Protein AF-A0A518AIA1-F1 (afdb_monomer)

Mean predicted aligned error: 12.15 Å

Foldseek 3Di:
DDPDPDDPPDPPPPPPPPPPPDPVLVVQLVVVVVVLVVVLQVLCVVVVDDPVLCCVVPVVVVVVCVVVLSVLSNQLSVLVVCCVVPVVLSVLSNCLSVQLSVLVSVLVSVVSVLVVVCVVVHDDCSVVVNVVSVVVSVVSNVVSVVSNCCSVPVDDPDPPDPPPPPPPPDPPPPPPDPDD

Organism: NCBI:txid2527972

Sequence (180 aa):
MSEYELPPPNVMHRPARGPRFSTLSLLLLLTITSLVLAAYFSLGRLFGMSTRDILDSGIGQFLYYIPALLVWTIGLVLAISRRHEDRQRSTLLILAFGGLIATALAVHLAQMIMIFYVSNQGAGSLSFYFMILSACSVLLNALWWILILVALFGGSRPPELPPVRRSMPEPDDTYFDDIN

Radius of gyration: 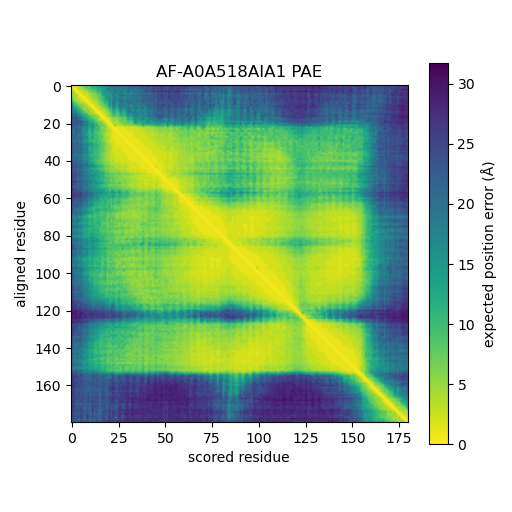29.37 Å; Cα contacts (8 Å, |Δi|>4): 82; chains: 1; bounding box: 69×41×98 Å

Structure (mmCIF, N/CA/C/O backbone):
data_AF-A0A518AIA1-F1
#
_entry.id   AF-A0A518AIA1-F1
#
loop_
_atom_site.group_PDB
_atom_site.id
_atom_site.type_symbol
_atom_site.label_atom_id
_atom_site.label_alt_id
_atom_site.label_comp_id
_atom_site.label_asym_id
_atom_site.label_entity_id
_atom_site.label_seq_id
_atom_site.pdbx_PDB_ins_code
_atom_site.Cartn_x
_atom_site.Cartn_y
_atom_site.Cartn_z
_atom_site.occupancy
_atom_site.B_iso_or_equiv
_atom_site.auth_seq_id
_atom_site.auth_comp_id
_atom_site.auth_asym_id
_atom_site.auth_atom_id
_atom_site.pdbx_PDB_model_num
ATOM 1 N N . MET A 1 1 ? -49.984 -8.824 50.426 1.00 50.66 1 MET A N 1
ATOM 2 C CA . MET A 1 1 ? -49.380 -7.506 50.144 1.00 50.66 1 MET A CA 1
ATOM 3 C C . MET A 1 1 ? -48.329 -7.739 49.079 1.00 50.66 1 MET A C 1
ATOM 5 O O . MET A 1 1 ? -47.418 -8.506 49.328 1.00 50.66 1 MET A O 1
ATOM 9 N N . SER A 1 2 ? -48.553 -7.224 47.870 1.00 50.12 2 SER A N 1
ATOM 10 C CA . SER A 1 2 ? -47.653 -7.405 46.727 1.00 50.12 2 SER A CA 1
ATOM 11 C C . SER A 1 2 ? -46.549 -6.362 46.827 1.00 50.12 2 SER A C 1
ATOM 13 O O . SER A 1 2 ? -46.844 -5.170 46.730 1.00 50.12 2 SER A O 1
ATOM 15 N N . GLU A 1 3 ? -45.314 -6.793 47.060 1.00 58.59 3 GLU A N 1
ATOM 16 C CA . GLU A 1 3 ? -44.143 -5.927 46.957 1.00 58.59 3 GLU A CA 1
ATOM 17 C C . GLU A 1 3 ? -44.028 -5.434 45.515 1.00 58.59 3 GLU A C 1
ATOM 19 O O . GLU A 1 3 ? -43.961 -6.210 44.563 1.00 58.59 3 GLU A O 1
ATOM 24 N N . TYR A 1 4 ? -44.093 -4.117 45.347 1.00 60.00 4 TYR A N 1
ATOM 25 C CA . TYR A 1 4 ? -43.817 -3.475 44.075 1.00 60.00 4 TYR A CA 1
ATOM 26 C C . TYR A 1 4 ? -42.299 -3.490 43.875 1.00 60.00 4 TYR A C 1
ATOM 28 O O . TYR A 1 4 ? -41.600 -2.613 44.384 1.00 60.00 4 TYR A O 1
ATOM 36 N N . GLU A 1 5 ? -41.788 -4.490 43.153 1.00 64.50 5 GLU A N 1
ATOM 37 C CA . GLU A 1 5 ? -40.420 -4.477 42.629 1.00 64.50 5 GLU A CA 1
ATOM 38 C C . GLU A 1 5 ? -40.251 -3.241 41.739 1.00 64.50 5 GLU A C 1
ATOM 40 O O . GLU A 1 5 ? -40.804 -3.133 40.641 1.00 64.50 5 GLU A O 1
ATOM 45 N N . LEU A 1 6 ? -39.505 -2.264 42.250 1.00 71.00 6 LEU A N 1
ATOM 46 C CA . LEU A 1 6 ? -39.098 -1.093 41.492 1.00 71.00 6 LEU A CA 1
ATOM 47 C C . LEU A 1 6 ? -38.284 -1.556 40.274 1.00 71.00 6 LEU A C 1
ATOM 49 O O . LEU A 1 6 ? -37.320 -2.309 40.440 1.00 71.00 6 LEU A O 1
ATOM 53 N N . PRO A 1 7 ? -38.622 -1.103 39.052 1.00 72.19 7 PRO A N 1
ATOM 54 C CA . PRO A 1 7 ? -37.844 -1.444 37.874 1.00 72.19 7 PRO A CA 1
ATOM 55 C C . PRO A 1 7 ? -36.395 -0.975 38.074 1.00 72.19 7 PRO A C 1
ATOM 57 O O . PRO A 1 7 ? -36.176 0.124 38.601 1.00 72.19 7 PRO A O 1
ATOM 60 N N . PRO A 1 8 ? -35.396 -1.786 37.677 1.00 72.88 8 PRO A N 1
ATOM 61 C CA . PRO A 1 8 ? -33.999 -1.453 37.889 1.00 72.88 8 PRO A CA 1
ATOM 62 C C . PRO A 1 8 ? -33.691 -0.082 37.275 1.00 72.88 8 PRO A C 1
ATOM 64 O O . PRO A 1 8 ? -34.213 0.241 36.201 1.00 72.88 8 PRO A O 1
ATOM 67 N N . PRO A 1 9 ? -32.865 0.739 37.950 1.00 69.00 9 PRO A N 1
ATOM 68 C CA . PRO A 1 9 ? -32.566 2.093 37.521 1.00 69.00 9 PRO A CA 1
ATOM 69 C C . PRO A 1 9 ? -32.088 2.053 36.078 1.00 69.00 9 PRO A C 1
ATOM 71 O O . PRO A 1 9 ? -31.109 1.378 35.757 1.00 69.00 9 PRO A O 1
ATOM 74 N N . ASN A 1 10 ? -32.844 2.750 35.231 1.00 69.44 10 ASN A N 1
ATOM 75 C CA . ASN A 1 10 ? -32.652 2.864 33.797 1.00 69.44 10 ASN A CA 1
ATOM 76 C C . ASN A 1 10 ? -31.160 3.085 33.521 1.00 69.44 10 ASN A C 1
ATOM 78 O O . ASN A 1 10 ? -30.625 4.166 33.790 1.00 69.44 10 ASN A O 1
ATOM 82 N N . VAL A 1 11 ? -30.470 2.026 33.084 1.00 68.00 11 VAL A N 1
ATOM 83 C CA . VAL A 1 11 ? -29.045 2.065 32.771 1.00 68.00 11 VAL A CA 1
ATOM 84 C C . VAL A 1 11 ? -28.948 3.012 31.596 1.00 68.00 11 VAL A C 1
ATOM 86 O O . VAL A 1 11 ? -29.227 2.624 30.466 1.00 68.00 11 VAL A O 1
ATOM 89 N N . MET A 1 12 ? -28.635 4.279 31.879 1.00 62.72 12 MET A N 1
ATOM 90 C CA . MET A 1 12 ? -28.405 5.296 30.868 1.00 62.72 12 MET A CA 1
ATOM 91 C C . MET A 1 12 ? -27.379 4.722 29.900 1.00 62.72 12 MET A C 1
ATOM 93 O O . MET A 1 12 ? -26.182 4.686 30.201 1.00 62.72 12 MET A O 1
ATOM 97 N N . HIS A 1 13 ? -27.863 4.233 28.757 1.00 60.91 13 HIS A N 1
ATOM 98 C CA . HIS A 1 13 ? -27.040 3.824 27.641 1.00 60.91 13 HIS A CA 1
ATOM 99 C C . HIS A 1 13 ? -26.220 5.051 27.278 1.00 60.91 13 HIS A C 1
ATOM 101 O O . HIS A 1 13 ? -26.712 5.972 26.626 1.00 60.91 13 HIS A O 1
ATOM 107 N N . ARG A 1 14 ? -24.971 5.100 27.764 1.00 61.44 14 ARG A N 1
ATOM 108 C CA . ARG A 1 14 ? -23.999 6.079 27.296 1.00 61.44 14 ARG A CA 1
ATOM 109 C C . ARG A 1 14 ? -24.041 5.959 25.780 1.00 61.44 14 ARG A C 1
ATOM 111 O O . ARG A 1 14 ? -23.765 4.860 25.291 1.00 61.44 14 ARG A O 1
ATOM 118 N N . PRO A 1 15 ? -24.412 7.024 25.049 1.00 60.09 15 PRO A N 1
ATOM 119 C CA . PRO A 1 15 ? -24.433 6.960 23.604 1.00 60.09 15 PRO A CA 1
ATOM 120 C C . PRO A 1 15 ? -23.040 6.511 23.196 1.00 60.09 15 PRO A C 1
ATOM 122 O O . PRO A 1 15 ? -22.051 7.154 23.572 1.00 60.09 15 PRO A O 1
ATOM 125 N N . ALA A 1 16 ? -22.969 5.352 22.536 1.00 61.97 16 ALA A N 1
ATOM 126 C CA . ALA A 1 16 ? -21.738 4.852 21.963 1.00 61.97 16 ALA A CA 1
ATOM 127 C C . ALA A 1 16 ? -21.182 6.022 21.160 1.00 61.97 16 ALA A C 1
ATOM 129 O O . ALA A 1 16 ? -21.824 6.476 20.211 1.00 61.97 16 ALA A O 1
ATOM 130 N N . ARG A 1 17 ? -20.081 6.619 21.635 1.00 59.56 17 ARG A N 1
ATOM 131 C CA . ARG A 1 17 ? -19.468 7.755 20.954 1.00 59.56 17 ARG A CA 1
ATOM 132 C C . ARG A 1 17 ? -19.101 7.216 19.585 1.00 59.56 17 ARG A C 1
ATOM 134 O O . ARG A 1 17 ? -18.140 6.459 19.471 1.00 59.56 17 ARG A O 1
ATOM 141 N N . GLY A 1 18 ? -19.920 7.551 18.588 1.00 56.59 18 GLY A N 1
ATOM 142 C CA . GLY A 1 18 ? -19.678 7.171 17.210 1.00 56.59 18 GLY A CA 1
ATOM 143 C C . GLY A 1 18 ? -18.259 7.581 16.827 1.00 56.59 18 GLY A C 1
ATOM 144 O O . GLY A 1 18 ? -17.700 8.485 17.463 1.00 56.59 18 GLY A O 1
ATOM 145 N N . PRO A 1 19 ? -17.652 6.915 15.835 1.00 55.69 19 PRO A N 1
ATOM 146 C CA . PRO A 1 19 ? -16.288 7.202 15.425 1.00 55.69 19 PRO A CA 1
ATOM 147 C C . PRO A 1 19 ? -16.173 8.695 15.105 1.00 55.69 19 PRO A C 1
ATOM 149 O O . PRO A 1 19 ? -16.656 9.171 14.080 1.00 55.69 19 PRO A O 1
ATOM 152 N N . ARG A 1 20 ? -15.581 9.464 16.025 1.00 65.25 20 ARG A N 1
ATOM 153 C CA . ARG A 1 20 ? -15.300 10.876 15.800 1.00 65.25 20 ARG A CA 1
ATOM 154 C C . ARG A 1 20 ? -14.155 10.895 14.809 1.00 65.25 20 ARG A C 1
ATOM 156 O O . ARG A 1 20 ? -13.019 10.625 15.191 1.00 65.25 20 ARG A O 1
ATOM 163 N N . PHE A 1 21 ? -14.469 11.166 13.545 1.00 63.50 21 PHE A N 1
ATOM 164 C CA . PHE A 1 21 ? -13.471 11.512 12.543 1.00 63.50 21 PHE A CA 1
ATOM 165 C C . PHE A 1 21 ? -12.729 12.746 13.060 1.00 63.50 21 PHE A C 1
ATOM 167 O O . PHE A 1 21 ? -13.216 13.872 12.992 1.00 63.50 21 PHE A O 1
ATOM 174 N N . SER A 1 22 ? -11.596 12.503 13.712 1.00 76.62 22 SER A N 1
ATOM 175 C CA . SER A 1 22 ? -10.789 13.544 14.322 1.00 76.62 22 SER A CA 1
ATOM 176 C C . SER A 1 22 ? -10.043 14.275 13.213 1.00 76.62 22 SER A C 1
ATOM 178 O O . SER A 1 22 ? -9.561 13.647 12.269 1.00 76.62 22 SER A O 1
ATOM 180 N N . THR A 1 23 ? -9.893 15.592 13.334 1.00 80.81 23 THR A N 1
ATOM 181 C CA . THR A 1 23 ? -9.010 16.388 12.465 1.00 80.81 23 THR A CA 1
ATOM 182 C C . THR A 1 23 ? -7.598 15.800 12.411 1.00 80.81 23 THR A C 1
ATOM 184 O O . THR A 1 23 ? -6.952 15.836 11.367 1.00 80.81 23 THR A O 1
ATOM 187 N N . LEU A 1 24 ? -7.160 15.154 13.497 1.00 77.19 24 LEU A N 1
ATOM 188 C CA . LEU A 1 24 ? -5.913 14.396 13.549 1.00 77.19 24 LEU A CA 1
ATOM 189 C C . LEU A 1 24 ? -5.877 13.237 12.551 1.00 77.19 24 LEU A C 1
ATOM 191 O O . LEU A 1 24 ? -4.846 13.035 11.929 1.00 77.19 24 LEU A O 1
ATOM 195 N N . SER A 1 25 ? -6.972 12.496 12.361 1.00 75.00 25 SER A N 1
ATOM 196 C CA . SER A 1 25 ? -7.037 11.380 11.406 1.00 75.00 25 SER A CA 1
ATOM 197 C C . SER A 1 25 ? -6.943 11.864 9.962 1.00 75.00 25 SER A C 1
ATOM 199 O O . SER A 1 25 ? -6.273 11.227 9.154 1.00 75.00 25 SER A O 1
ATOM 201 N N . LEU A 1 26 ? -7.572 13.003 9.651 1.00 81.50 26 LEU A N 1
ATOM 202 C CA . LEU A 1 26 ? -7.446 13.648 8.342 1.00 81.50 26 LEU A CA 1
ATOM 203 C C . LEU A 1 26 ? -6.013 14.114 8.093 1.00 81.50 26 LEU A C 1
ATOM 205 O O . LEU A 1 26 ? -5.466 13.828 7.032 1.00 81.50 26 LEU A O 1
ATOM 209 N N . LEU A 1 27 ? -5.387 14.765 9.079 1.00 83.94 27 LEU A N 1
ATOM 210 C CA . LEU A 1 27 ? -3.982 15.163 8.994 1.00 83.94 27 LEU A CA 1
ATOM 211 C C . LEU A 1 27 ? -3.079 13.947 8.788 1.00 83.94 27 LEU A C 1
ATOM 213 O O . LEU A 1 27 ? -2.260 13.963 7.880 1.00 83.94 27 LEU A O 1
ATOM 217 N N . LEU A 1 28 ? -3.277 12.872 9.553 1.00 79.62 28 LEU A N 1
ATOM 218 C CA . LEU A 1 28 ? -2.493 11.640 9.440 1.00 79.62 28 LEU A CA 1
ATOM 219 C C . LEU A 1 28 ? -2.611 11.018 8.047 1.00 79.62 28 LEU A C 1
ATOM 221 O O . LEU A 1 28 ? -1.603 10.641 7.456 1.00 79.62 28 LEU A O 1
ATOM 225 N N . LEU A 1 29 ? -3.829 10.951 7.506 1.00 79.62 29 LEU A N 1
ATOM 226 C CA . LEU A 1 29 ? -4.078 10.433 6.166 1.00 79.62 29 LEU A CA 1
ATOM 227 C C . LEU A 1 29 ? -3.362 11.288 5.114 1.00 79.62 29 LEU A C 1
ATOM 229 O O . LEU A 1 29 ? -2.634 10.753 4.285 1.00 79.62 29 LEU A O 1
ATOM 233 N N . LEU A 1 30 ? -3.484 12.613 5.204 1.00 83.50 30 LEU A N 1
ATOM 234 C CA . LEU A 1 30 ? -2.852 13.550 4.275 1.00 83.50 30 LEU A CA 1
ATOM 235 C C . LEU A 1 30 ? -1.318 13.493 4.369 1.00 83.50 30 LEU A C 1
ATOM 237 O O . LEU A 1 30 ? -0.639 13.478 3.344 1.00 83.50 30 LEU A O 1
ATOM 241 N N . THR A 1 31 ? -0.761 13.388 5.579 1.00 84.06 31 THR A N 1
ATOM 242 C CA . THR A 1 31 ? 0.683 13.249 5.806 1.00 84.06 31 THR A CA 1
ATOM 243 C C . THR A 1 31 ? 1.211 11.922 5.276 1.00 84.06 31 THR A C 1
ATOM 245 O O . THR A 1 31 ? 2.233 11.928 4.599 1.00 84.06 31 THR A O 1
ATOM 248 N N . ILE A 1 32 ? 0.530 10.798 5.526 1.00 77.75 32 ILE A N 1
ATOM 249 C CA . ILE A 1 32 ? 0.955 9.485 5.018 1.00 77.75 32 ILE A CA 1
ATOM 250 C C . ILE A 1 32 ? 0.908 9.473 3.495 1.00 77.75 32 ILE A C 1
ATOM 252 O O . ILE A 1 32 ? 1.898 9.108 2.866 1.00 77.75 32 ILE A O 1
ATOM 256 N N . THR A 1 33 ? -0.196 9.910 2.889 1.00 76.50 33 THR A N 1
ATOM 257 C CA . THR A 1 33 ? -0.314 9.959 1.429 1.00 76.50 33 THR A CA 1
ATOM 258 C C . THR A 1 33 ? 0.758 10.869 0.828 1.00 76.50 33 THR A C 1
ATOM 260 O O . THR A 1 33 ? 1.443 10.465 -0.107 1.00 76.50 33 THR A O 1
ATOM 263 N N . SER A 1 34 ? 0.976 12.055 1.402 1.00 84.06 34 SER A N 1
ATOM 264 C CA . SER A 1 34 ? 2.030 12.974 0.955 1.00 84.06 34 SER A CA 1
ATOM 265 C C . SER A 1 34 ? 3.427 12.361 1.090 1.00 84.06 34 SER A C 1
ATOM 267 O O . SER A 1 34 ? 4.220 12.445 0.157 1.00 84.06 34 SER A O 1
ATOM 269 N N . LEU A 1 35 ? 3.716 11.670 2.197 1.00 84.75 35 LEU A N 1
ATOM 270 C CA . LEU A 1 35 ? 4.994 10.992 2.425 1.00 84.75 35 LEU A CA 1
ATOM 271 C C . LEU A 1 35 ? 5.227 9.859 1.416 1.00 84.75 35 LEU A C 1
ATOM 273 O O . LEU A 1 35 ? 6.328 9.725 0.890 1.00 84.75 35 LEU A O 1
ATOM 277 N N . VAL A 1 36 ? 4.190 9.073 1.117 1.00 78.81 36 VAL A N 1
ATOM 278 C CA . VAL A 1 36 ? 4.214 7.992 0.120 1.00 78.81 36 VAL A CA 1
ATOM 279 C C . VAL A 1 36 ? 4.518 8.551 -1.271 1.00 78.81 36 VAL A C 1
ATOM 281 O O . VAL A 1 36 ? 5.422 8.051 -1.944 1.00 78.81 36 VAL A O 1
ATOM 284 N N . LEU A 1 37 ? 3.831 9.623 -1.684 1.00 83.06 37 LEU A N 1
ATOM 285 C CA . LEU A 1 37 ? 4.127 10.300 -2.949 1.00 83.06 37 LEU A CA 1
ATOM 286 C C . LEU A 1 37 ? 5.546 10.880 -2.949 1.00 83.06 37 LEU A C 1
ATOM 288 O O . LEU A 1 37 ? 6.291 10.681 -3.906 1.00 83.06 37 LEU A O 1
ATOM 292 N N . ALA A 1 38 ? 5.944 11.573 -1.882 1.00 86.50 38 ALA A N 1
ATOM 293 C CA . ALA A 1 38 ? 7.263 12.1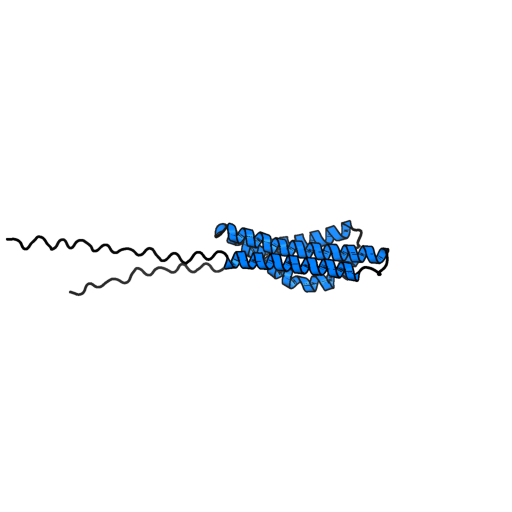86 -1.776 1.00 86.50 38 ALA A CA 1
ATOM 294 C C . ALA A 1 38 ? 8.384 11.143 -1.874 1.00 86.50 38 ALA A C 1
ATOM 296 O O . ALA A 1 38 ? 9.358 11.367 -2.594 1.00 86.50 38 ALA A O 1
ATOM 297 N N . ALA A 1 39 ? 8.236 9.994 -1.210 1.00 82.06 39 ALA A N 1
ATOM 298 C CA . ALA A 1 39 ? 9.174 8.882 -1.304 1.00 82.06 39 ALA A CA 1
ATOM 299 C C . ALA A 1 39 ? 9.256 8.342 -2.738 1.00 82.06 39 ALA A C 1
ATOM 301 O O . ALA A 1 39 ? 10.357 8.197 -3.264 1.00 82.06 39 ALA A O 1
ATOM 302 N N . TYR A 1 40 ? 8.110 8.127 -3.392 1.00 81.62 40 TYR A N 1
ATOM 303 C CA . TYR A 1 40 ? 8.043 7.666 -4.780 1.00 81.62 40 TYR A CA 1
ATOM 304 C C . TYR A 1 40 ? 8.780 8.613 -5.745 1.00 81.62 40 TYR A C 1
ATOM 306 O O . TYR A 1 40 ? 9.667 8.184 -6.485 1.00 81.62 40 TYR A O 1
ATOM 314 N N . PHE A 1 41 ? 8.493 9.918 -5.681 1.00 85.19 41 PHE A N 1
ATOM 315 C CA . PHE A 1 41 ? 9.174 10.922 -6.508 1.00 85.19 41 PHE A CA 1
ATOM 316 C C . PHE A 1 41 ? 10.668 11.042 -6.188 1.00 85.19 41 PHE A C 1
ATOM 318 O O . PHE A 1 41 ? 11.481 11.195 -7.101 1.00 85.19 41 PHE A O 1
ATOM 325 N N . SER A 1 42 ? 11.042 10.979 -4.907 1.00 85.25 42 SER A N 1
ATOM 326 C CA . SER A 1 42 ? 12.444 11.077 -4.479 1.00 85.25 42 SER A CA 1
ATOM 327 C C . SER A 1 42 ? 13.260 9.894 -4.986 1.00 85.25 42 SER A C 1
ATOM 329 O O . SER A 1 42 ? 14.349 10.085 -5.519 1.00 85.25 42 SER A O 1
ATOM 331 N N . LEU A 1 43 ? 12.707 8.683 -4.891 1.00 81.06 43 LEU A N 1
ATOM 332 C CA . LEU A 1 43 ? 13.320 7.475 -5.429 1.00 81.06 43 LEU A CA 1
ATOM 333 C C . LEU A 1 43 ? 13.493 7.564 -6.944 1.00 81.06 43 LEU A C 1
ATOM 335 O O . LEU A 1 43 ? 14.595 7.333 -7.427 1.00 81.06 43 LEU A O 1
ATOM 339 N N . GLY A 1 44 ? 12.469 7.976 -7.696 1.00 80.75 44 GLY A N 1
ATOM 340 C CA . GLY A 1 44 ? 12.618 8.127 -9.146 1.00 80.75 44 GLY A CA 1
ATOM 341 C C . GLY A 1 44 ? 13.690 9.133 -9.552 1.00 80.75 44 GLY A C 1
ATOM 342 O O . GLY A 1 44 ? 14.468 8.868 -10.468 1.00 80.75 44 GLY A O 1
ATOM 343 N N . ARG A 1 45 ? 13.826 10.229 -8.800 1.00 85.56 45 ARG A N 1
ATOM 344 C CA . ARG A 1 45 ? 14.924 11.183 -9.000 1.00 85.56 45 ARG A CA 1
ATOM 345 C C . ARG A 1 45 ? 16.298 10.605 -8.673 1.00 85.56 45 ARG A C 1
ATOM 347 O O . ARG A 1 45 ? 17.244 10.914 -9.390 1.00 85.56 45 ARG A O 1
ATOM 354 N N . LEU A 1 46 ? 16.423 9.764 -7.643 1.00 85.56 46 LEU A N 1
ATOM 355 C CA . LEU A 1 46 ? 17.687 9.083 -7.322 1.00 85.56 46 LEU A CA 1
ATOM 356 C C . LEU A 1 46 ? 18.163 8.170 -8.461 1.00 85.56 46 LEU A C 1
ATOM 358 O O . LEU A 1 46 ? 19.365 8.013 -8.646 1.00 85.56 46 LEU A O 1
ATOM 362 N N . PHE A 1 47 ? 17.241 7.625 -9.258 1.00 81.06 47 PHE A N 1
ATOM 363 C CA . PHE A 1 47 ? 17.558 6.835 -10.453 1.00 81.06 47 PHE A CA 1
ATOM 364 C C . PHE A 1 47 ? 17.763 7.680 -11.722 1.00 81.06 47 PHE A C 1
ATOM 366 O O . PHE A 1 47 ? 17.874 7.127 -12.812 1.00 81.06 47 PHE A O 1
ATOM 373 N N . GLY A 1 48 ? 17.826 9.010 -11.603 1.00 82.69 48 GLY A N 1
ATOM 374 C CA . GLY A 1 48 ? 18.083 9.911 -12.728 1.00 82.69 48 GLY A CA 1
ATOM 375 C C . GLY A 1 48 ? 16.888 10.126 -13.660 1.00 82.69 48 GLY A C 1
ATOM 376 O O . GLY A 1 48 ? 17.062 10.700 -14.732 1.00 82.69 48 GLY A O 1
ATOM 377 N N . MET A 1 49 ? 15.679 9.702 -13.273 1.00 82.44 49 MET A N 1
ATOM 378 C CA . MET A 1 49 ? 14.480 9.953 -14.073 1.00 82.44 49 MET A CA 1
ATOM 379 C C . MET A 1 49 ? 14.020 11.403 -13.958 1.00 82.44 49 MET A C 1
ATOM 381 O O . MET A 1 49 ? 13.997 11.987 -12.866 1.00 82.44 49 MET A O 1
ATOM 385 N N . SER A 1 50 ? 13.574 11.978 -15.078 1.00 87.81 50 SER A N 1
ATOM 386 C CA . SER A 1 50 ? 12.918 13.277 -15.042 1.00 87.81 50 SER A CA 1
ATOM 387 C C . SER A 1 50 ? 11.532 13.156 -14.400 1.00 87.81 50 SER A C 1
ATOM 389 O O . SER A 1 50 ? 10.885 12.110 -14.429 1.00 87.81 50 SER A O 1
ATOM 391 N N . THR A 1 51 ? 11.028 14.250 -13.824 1.00 86.62 51 THR A N 1
ATOM 392 C CA . THR A 1 51 ? 9.671 14.269 -13.250 1.00 86.62 51 THR A CA 1
ATOM 393 C C . THR A 1 51 ? 8.598 13.954 -14.297 1.00 86.62 51 THR A C 1
ATOM 395 O O . THR A 1 51 ? 7.566 13.393 -13.941 1.00 86.62 51 THR A O 1
ATOM 398 N N . ARG A 1 52 ? 8.847 14.271 -15.576 1.00 85.81 52 ARG A N 1
ATOM 399 C CA . ARG A 1 52 ? 7.942 13.924 -16.678 1.00 85.81 52 ARG A CA 1
ATOM 400 C C . ARG A 1 52 ? 7.922 12.421 -16.931 1.00 85.81 52 ARG A C 1
ATOM 402 O O . ARG A 1 52 ? 6.839 11.863 -16.953 1.00 85.81 52 ARG A O 1
ATOM 409 N N . ASP A 1 53 ? 9.078 11.761 -16.976 1.00 81.69 53 ASP A N 1
ATOM 410 C CA . ASP A 1 53 ? 9.146 10.307 -17.195 1.00 81.69 53 ASP A CA 1
ATOM 411 C C . ASP A 1 53 ? 8.449 9.530 -16.070 1.00 81.69 53 ASP A C 1
ATOM 413 O O . ASP A 1 53 ? 7.736 8.560 -16.324 1.00 81.69 53 ASP A O 1
ATOM 417 N N . ILE A 1 54 ? 8.603 9.992 -14.822 1.00 81.50 54 ILE A N 1
ATOM 418 C CA . ILE A 1 54 ? 7.923 9.416 -13.651 1.00 81.50 54 ILE A CA 1
ATOM 419 C C . ILE A 1 54 ? 6.403 9.580 -13.769 1.00 81.50 54 ILE A C 1
ATOM 421 O O . ILE A 1 54 ? 5.658 8.661 -13.426 1.00 81.50 54 ILE A O 1
ATOM 425 N N . LEU A 1 55 ? 5.937 10.744 -14.233 1.00 83.06 55 LEU A N 1
ATOM 426 C CA . LEU A 1 55 ? 4.514 11.006 -14.436 1.00 83.06 55 LEU A CA 1
ATOM 427 C C . LEU A 1 55 ? 3.970 10.180 -15.601 1.00 83.06 55 LEU A C 1
ATOM 429 O O . LEU A 1 55 ? 3.014 9.448 -15.396 1.00 83.06 55 LEU A O 1
ATOM 433 N N . ASP A 1 56 ? 4.591 10.215 -16.774 1.00 81.19 56 ASP A N 1
ATOM 434 C CA . ASP A 1 56 ? 4.090 9.539 -17.976 1.00 81.19 56 ASP A CA 1
ATOM 435 C C . ASP A 1 56 ? 4.080 8.013 -17.816 1.00 81.19 56 ASP A C 1
ATOM 437 O O . ASP A 1 56 ? 3.109 7.349 -18.179 1.00 81.19 56 ASP A O 1
ATOM 441 N N . SER A 1 57 ? 5.118 7.454 -17.188 1.00 72.44 57 SER A N 1
ATOM 442 C CA . SER A 1 57 ? 5.201 6.012 -16.913 1.00 72.44 57 SER A CA 1
ATOM 443 C C . SER A 1 57 ? 4.313 5.592 -15.737 1.00 72.44 57 SER A C 1
ATOM 445 O O . SER A 1 57 ? 3.850 4.454 -15.672 1.00 72.44 57 SER A O 1
ATOM 447 N N . GLY A 1 58 ? 4.100 6.501 -14.780 1.00 70.69 58 GLY A N 1
ATOM 448 C CA . GLY A 1 58 ? 3.502 6.196 -13.486 1.00 70.69 58 GLY A CA 1
ATOM 449 C C . GLY A 1 58 ? 2.020 6.527 -13.365 1.00 70.69 58 GLY A C 1
ATOM 450 O O . GLY A 1 58 ? 1.333 5.838 -12.622 1.00 70.69 58 GLY A O 1
ATOM 451 N N . ILE A 1 59 ? 1.483 7.532 -14.068 1.00 77.56 59 ILE A N 1
ATOM 452 C CA . ILE A 1 59 ? 0.136 8.074 -13.791 1.00 77.56 59 ILE A CA 1
ATOM 453 C C . ILE A 1 59 ? -0.963 7.035 -13.987 1.00 77.56 59 ILE A C 1
ATOM 455 O O . ILE A 1 59 ? -1.842 6.913 -13.137 1.00 77.56 59 ILE A O 1
ATOM 459 N N . GLY A 1 60 ? -0.904 6.261 -15.075 1.00 75.50 60 GLY A N 1
ATOM 460 C CA . GLY A 1 60 ? -1.930 5.263 -15.378 1.00 75.50 60 GLY A CA 1
ATOM 461 C C . GLY A 1 60 ? -1.957 4.151 -14.332 1.00 75.50 60 GLY A C 1
ATOM 462 O O . GLY A 1 60 ? -3.021 3.763 -13.853 1.00 75.50 60 GLY A O 1
ATOM 463 N N . GLN A 1 61 ? -0.773 3.697 -13.917 1.00 73.12 61 GLN A N 1
ATOM 464 C CA . GLN A 1 61 ? -0.643 2.719 -12.845 1.00 73.12 61 GLN A CA 1
ATOM 465 C C . GLN A 1 61 ? -1.072 3.316 -11.501 1.00 73.12 61 GLN A C 1
ATOM 467 O O . GLN A 1 61 ? -1.867 2.718 -10.786 1.00 73.12 61 GLN A O 1
ATOM 472 N N . PHE A 1 62 ? -0.629 4.528 -11.182 1.00 72.56 62 PHE A N 1
ATOM 473 C CA . PHE A 1 62 ? -0.939 5.189 -9.922 1.00 72.56 62 PHE A CA 1
ATOM 474 C C . PHE A 1 62 ? -2.449 5.361 -9.739 1.00 72.56 62 PHE A C 1
ATOM 476 O O . PHE A 1 62 ? -2.980 4.983 -8.698 1.00 72.56 62 PHE A O 1
ATOM 483 N N . LEU A 1 63 ? -3.163 5.828 -10.770 1.00 80.00 63 LEU A N 1
ATOM 484 C CA . LEU A 1 63 ? -4.623 5.973 -10.755 1.00 80.00 63 LEU A CA 1
ATOM 485 C C . LEU A 1 63 ? -5.345 4.651 -10.462 1.00 80.00 63 LEU A C 1
ATOM 487 O O . LEU A 1 63 ? -6.328 4.650 -9.721 1.00 80.00 63 LEU A O 1
ATOM 491 N N . TYR A 1 64 ? -4.840 3.530 -10.982 1.00 81.38 64 TYR A N 1
ATOM 492 C CA . TYR A 1 64 ? -5.389 2.201 -10.703 1.00 81.38 64 TYR A CA 1
ATOM 493 C C . TYR A 1 64 ? -5.207 1.785 -9.233 1.00 81.38 64 TYR A C 1
ATOM 495 O O . TYR A 1 64 ? -6.095 1.163 -8.650 1.00 81.38 64 TYR A O 1
ATOM 503 N N . TYR A 1 65 ? -4.090 2.162 -8.604 1.00 80.25 65 TYR A N 1
ATOM 504 C CA . TYR A 1 65 ? -3.785 1.804 -7.214 1.00 80.25 65 TYR A CA 1
ATOM 505 C C . TYR A 1 65 ? -4.325 2.789 -6.168 1.00 80.25 65 TYR A C 1
ATOM 507 O O . TYR A 1 65 ? -4.396 2.420 -4.994 1.00 80.25 65 TYR A O 1
ATOM 515 N N . ILE A 1 66 ? -4.756 4.001 -6.548 1.00 83.81 66 ILE A N 1
ATOM 516 C CA . ILE A 1 66 ? -5.313 4.998 -5.611 1.00 83.81 66 ILE A CA 1
ATOM 517 C C . ILE A 1 66 ? -6.431 4.422 -4.725 1.00 83.81 66 ILE A C 1
ATOM 519 O O . ILE A 1 66 ? -6.346 4.605 -3.509 1.00 83.81 66 ILE A O 1
ATOM 523 N N . PRO A 1 67 ? -7.455 3.714 -5.249 1.00 86.50 67 PRO A N 1
ATOM 524 C CA . PRO A 1 67 ? -8.523 3.179 -4.406 1.00 86.50 67 PRO A CA 1
ATOM 525 C C . PRO A 1 67 ? -7.995 2.201 -3.353 1.00 86.50 67 PRO A C 1
ATOM 527 O O . PRO A 1 67 ? -8.373 2.280 -2.185 1.00 86.50 67 PRO A O 1
ATOM 530 N 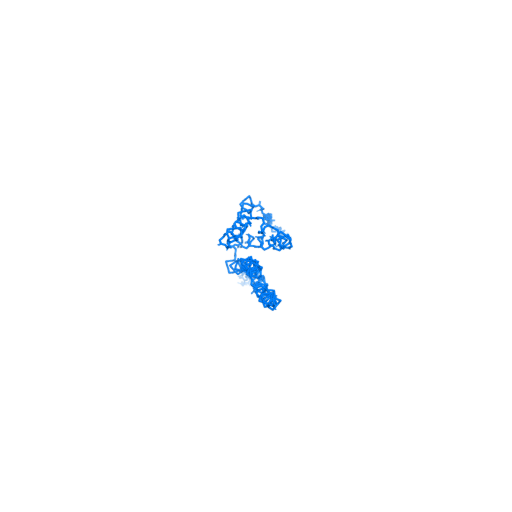N . ALA A 1 68 ? -7.071 1.320 -3.744 1.00 88.06 68 ALA A N 1
ATOM 531 C CA . ALA A 1 68 ? -6.452 0.361 -2.837 1.00 88.06 68 ALA A CA 1
ATOM 532 C C . ALA A 1 68 ? -5.596 1.065 -1.773 1.00 88.06 68 ALA A C 1
ATOM 534 O O . ALA A 1 68 ? -5.758 0.802 -0.583 1.00 88.06 68 ALA A O 1
ATOM 535 N N . LEU A 1 69 ? -4.757 2.024 -2.178 1.00 86.12 69 LEU A N 1
ATOM 536 C CA . LEU A 1 69 ? -3.941 2.828 -1.266 1.00 86.12 69 LEU A CA 1
ATOM 537 C C . LEU A 1 69 ? -4.799 3.613 -0.272 1.00 86.12 69 LEU A C 1
ATOM 539 O O . LEU A 1 69 ? -4.449 3.674 0.906 1.00 86.12 69 LEU A O 1
ATOM 543 N N . LEU A 1 70 ? -5.930 4.174 -0.706 1.00 87.38 70 LEU A N 1
ATOM 544 C CA . LEU A 1 70 ? -6.872 4.860 0.179 1.00 87.38 70 LEU A CA 1
ATOM 545 C C . LEU A 1 70 ? -7.446 3.898 1.217 1.00 87.38 70 LEU A C 1
ATOM 547 O O . LEU A 1 70 ? -7.393 4.195 2.410 1.00 87.38 70 LEU A O 1
ATOM 551 N N . VAL A 1 71 ? -7.932 2.730 0.790 1.00 92.12 71 VAL A N 1
ATOM 552 C CA . VAL A 1 71 ? -8.471 1.708 1.700 1.00 92.12 71 VAL A CA 1
ATOM 553 C C . VAL A 1 71 ? -7.411 1.260 2.706 1.00 92.12 71 VAL A C 1
ATOM 555 O O . VAL A 1 71 ? -7.694 1.208 3.903 1.00 92.12 71 VAL A O 1
ATOM 558 N N . TRP A 1 72 ? -6.182 0.990 2.263 1.00 93.44 72 TRP A N 1
ATOM 559 C CA . TRP A 1 72 ? -5.100 0.563 3.152 1.00 93.44 72 TRP A CA 1
ATOM 560 C C . TRP A 1 72 ? -4.659 1.669 4.107 1.00 93.44 72 TRP A C 1
ATOM 562 O O . TRP A 1 72 ? -4.421 1.397 5.280 1.00 93.44 72 TRP A O 1
ATOM 572 N N . THR A 1 73 ? -4.612 2.921 3.648 1.00 88.75 73 THR A N 1
ATOM 573 C CA . THR A 1 73 ? -4.270 4.071 4.498 1.00 88.75 73 THR A CA 1
ATOM 574 C C . THR A 1 73 ? -5.345 4.310 5.555 1.00 88.75 73 THR A C 1
ATOM 576 O O . THR A 1 73 ? -5.023 4.497 6.727 1.00 88.75 73 THR A O 1
ATOM 579 N N . ILE A 1 74 ? -6.626 4.241 5.183 1.00 88.88 74 ILE A N 1
ATOM 580 C CA . ILE A 1 74 ? -7.741 4.337 6.135 1.00 88.88 74 ILE A CA 1
ATOM 581 C C . ILE A 1 74 ? -7.669 3.185 7.143 1.00 88.88 74 ILE A C 1
ATOM 583 O O . ILE A 1 74 ? -7.761 3.422 8.348 1.00 88.88 74 ILE A O 1
ATOM 587 N N . GLY A 1 75 ? -7.447 1.955 6.672 1.00 91.06 75 GLY A N 1
ATOM 588 C CA . GLY A 1 75 ? -7.264 0.778 7.522 1.00 91.06 75 GLY A CA 1
ATOM 589 C C . GLY A 1 75 ? -6.116 0.947 8.519 1.00 91.06 75 GLY A C 1
ATOM 590 O O . GLY A 1 75 ? -6.289 0.677 9.708 1.00 91.06 75 GLY A O 1
ATOM 591 N N . LEU A 1 76 ? -4.980 1.482 8.067 1.00 91.00 76 LEU A N 1
ATOM 592 C CA . LEU A 1 76 ? -3.817 1.788 8.898 1.00 91.00 76 LEU A CA 1
ATOM 593 C C . LEU A 1 76 ? -4.136 2.845 9.964 1.00 91.00 76 LEU A C 1
ATOM 595 O O . LEU A 1 76 ? -3.833 2.642 11.138 1.00 91.00 76 LEU A O 1
ATOM 599 N N . VAL A 1 77 ? -4.786 3.950 9.590 1.00 88.81 77 VAL A N 1
ATOM 600 C CA . VAL A 1 77 ? -5.180 5.013 10.532 1.00 88.81 77 VAL A CA 1
ATOM 601 C C . VAL A 1 77 ? -6.152 4.476 11.585 1.00 88.81 77 VAL A C 1
ATOM 603 O O . VAL A 1 77 ? -5.981 4.741 12.777 1.00 88.81 77 VAL A O 1
ATOM 606 N N . LEU A 1 78 ? -7.138 3.672 11.176 1.00 88.38 78 LEU A N 1
ATOM 607 C CA . LEU A 1 78 ? -8.071 3.028 12.100 1.00 88.38 78 LEU A CA 1
ATOM 608 C C . LEU A 1 78 ? -7.343 2.066 13.045 1.00 88.38 78 LEU A C 1
ATOM 610 O O . LEU A 1 78 ? -7.583 2.109 14.254 1.00 88.38 78 LEU A O 1
ATOM 614 N N . ALA A 1 79 ? -6.413 1.262 12.527 1.00 90.94 79 ALA A N 1
ATOM 615 C CA . ALA A 1 79 ? -5.603 0.355 13.330 1.00 90.94 79 ALA A CA 1
ATOM 616 C C . ALA A 1 79 ? -4.775 1.111 14.381 1.00 90.94 79 ALA A C 1
ATOM 618 O O . ALA A 1 79 ? -4.780 0.717 15.547 1.00 90.94 79 ALA A O 1
ATOM 619 N N . ILE A 1 80 ? -4.142 2.231 14.010 1.00 89.12 80 ILE A N 1
ATOM 620 C CA . ILE A 1 80 ? -3.391 3.097 14.934 1.00 89.12 80 ILE A CA 1
ATOM 621 C C . ILE A 1 80 ? -4.315 3.690 16.002 1.00 89.12 80 ILE A C 1
ATOM 623 O O . ILE A 1 80 ? -3.984 3.646 17.186 1.00 89.12 80 ILE A O 1
ATOM 627 N N . SER A 1 81 ? -5.487 4.198 15.612 1.00 86.12 81 SER A N 1
ATOM 628 C CA . SER A 1 81 ? -6.425 4.820 16.557 1.00 86.12 81 SER A CA 1
ATOM 629 C C . SER A 1 81 ? -6.959 3.843 17.613 1.00 86.12 81 SER A C 1
ATOM 631 O O . SER A 1 81 ? -7.145 4.226 18.765 1.00 86.12 81 SER A O 1
ATOM 633 N N . ARG A 1 82 ? -7.135 2.564 17.252 1.00 86.19 82 ARG A N 1
ATOM 634 C CA . ARG A 1 82 ? -7.627 1.500 18.145 1.00 86.19 82 ARG A CA 1
ATOM 635 C C . ARG A 1 82 ? -6.537 0.823 18.977 1.00 86.19 82 ARG A C 1
ATOM 637 O O . ARG A 1 82 ? -6.821 -0.120 19.713 1.00 86.19 82 ARG A O 1
ATOM 644 N N . ARG A 1 83 ? -5.286 1.293 18.908 1.00 87.19 83 ARG A N 1
ATOM 645 C CA . ARG A 1 83 ? -4.149 0.672 19.611 1.00 87.19 83 ARG A CA 1
ATOM 646 C C . ARG A 1 83 ? -4.313 0.609 21.129 1.00 87.19 83 ARG A C 1
ATOM 648 O O . ARG A 1 83 ? -3.736 -0.274 21.757 1.00 87.19 83 ARG A O 1
ATOM 655 N N . HIS A 1 84 ? -5.082 1.529 21.705 1.00 85.75 84 HIS A N 1
ATOM 656 C CA . HIS A 1 84 ? -5.345 1.572 23.142 1.00 85.75 84 HIS A CA 1
ATOM 657 C C . HIS A 1 84 ? -6.326 0.493 23.626 1.00 85.75 84 HIS A C 1
ATOM 659 O O . HIS A 1 84 ? -6.269 0.132 24.795 1.00 85.75 84 HIS A O 1
ATOM 665 N N . GLU A 1 85 ? -7.198 -0.024 22.755 1.00 85.56 85 GLU A N 1
ATOM 666 C CA . GLU A 1 85 ? -8.222 -1.015 23.123 1.00 85.56 85 GLU A CA 1
ATOM 667 C C . GLU A 1 85 ? -7.669 -2.445 23.070 1.00 85.56 85 GLU A C 1
ATOM 669 O O . GLU A 1 85 ? -7.838 -3.216 24.010 1.00 85.56 85 GLU A O 1
ATOM 674 N N . ASP A 1 86 ? -6.961 -2.790 21.990 1.00 86.69 86 ASP A N 1
ATOM 675 C CA . ASP A 1 86 ? -6.323 -4.098 21.815 1.00 86.69 86 ASP A CA 1
ATOM 676 C C . ASP A 1 86 ? -4.981 -3.933 21.092 1.00 86.69 86 ASP A C 1
ATOM 678 O O . ASP A 1 86 ? -4.896 -3.840 19.861 1.00 86.69 86 ASP A O 1
ATOM 682 N N . ARG A 1 87 ? -3.900 -3.885 21.881 1.00 88.00 87 ARG A N 1
ATOM 683 C CA . ARG A 1 87 ? -2.543 -3.648 21.374 1.00 88.00 87 ARG A CA 1
ATOM 684 C C . ARG A 1 87 ? -2.086 -4.744 20.411 1.00 88.00 87 ARG A C 1
ATOM 686 O O . ARG A 1 87 ? -1.354 -4.433 19.470 1.00 88.00 87 ARG A O 1
ATOM 693 N N . GLN A 1 88 ? -2.487 -5.998 20.623 1.00 89.38 88 GLN A N 1
ATOM 694 C CA . GLN A 1 88 ? -2.018 -7.125 19.816 1.00 89.38 88 GLN A CA 1
ATOM 695 C C . GLN A 1 88 ? -2.679 -7.111 18.437 1.00 89.38 88 GLN A C 1
ATOM 697 O O . GLN A 1 88 ? -1.973 -7.113 17.426 1.00 89.38 88 GLN A O 1
ATOM 702 N N . ARG A 1 89 ? -4.012 -6.991 18.380 1.00 88.25 89 ARG A N 1
ATOM 703 C CA . ARG A 1 89 ? -4.741 -6.909 17.102 1.00 88.25 89 ARG A CA 1
ATOM 704 C C . ARG A 1 89 ? -4.391 -5.652 16.322 1.00 88.25 89 ARG A C 1
ATOM 706 O O . ARG A 1 89 ? -4.154 -5.720 15.119 1.00 88.25 89 ARG A O 1
ATOM 713 N N . SER A 1 90 ? -4.303 -4.512 17.007 1.00 91.06 90 SER A N 1
ATOM 714 C CA . SER A 1 90 ? -3.898 -3.251 16.385 1.00 91.06 90 SER A CA 1
ATOM 715 C C . SER A 1 90 ? -2.499 -3.349 15.775 1.00 91.06 90 SER A C 1
ATOM 717 O O . SER A 1 90 ? -2.313 -2.944 14.633 1.00 91.06 90 SER A O 1
ATOM 719 N N . THR A 1 91 ? -1.528 -3.951 16.472 1.00 92.00 91 THR A N 1
ATOM 720 C CA . THR A 1 91 ? -0.161 -4.097 15.942 1.00 92.00 91 THR A CA 1
ATOM 721 C C . THR A 1 91 ? -0.126 -4.989 14.699 1.00 92.00 91 THR A C 1
ATOM 723 O O . THR A 1 91 ? 0.551 -4.644 13.734 1.00 92.00 91 THR A O 1
ATOM 726 N N . LEU A 1 92 ? -0.889 -6.089 14.680 1.00 93.44 92 LEU A N 1
ATOM 727 C CA . LEU A 1 92 ? -1.009 -6.946 13.496 1.00 93.44 92 LEU A CA 1
ATOM 728 C C . LEU A 1 92 ? -1.631 -6.204 12.308 1.00 93.44 92 LEU A C 1
ATOM 730 O O . LEU A 1 92 ? -1.104 -6.288 11.203 1.00 93.44 92 LEU A O 1
ATOM 734 N N . LEU A 1 93 ? -2.700 -5.432 12.528 1.00 93.62 93 LEU A N 1
ATOM 735 C CA . LEU A 1 93 ? -3.321 -4.627 11.471 1.00 93.62 93 LEU A CA 1
ATOM 736 C C . LEU A 1 93 ? -2.392 -3.515 10.968 1.00 93.62 93 LEU A C 1
ATOM 738 O O . LEU A 1 93 ? -2.320 -3.289 9.763 1.00 93.62 93 LEU A O 1
ATOM 742 N N . ILE A 1 94 ? -1.656 -2.847 11.862 1.00 93.31 94 ILE A N 1
ATOM 743 C CA . ILE A 1 94 ? -0.659 -1.832 11.489 1.00 93.31 94 ILE A CA 1
ATOM 744 C C . ILE A 1 94 ? 0.421 -2.456 10.605 1.00 93.31 94 ILE A C 1
ATOM 746 O O . ILE A 1 94 ? 0.741 -1.901 9.555 1.00 93.31 94 ILE A O 1
ATOM 750 N N . LEU A 1 95 ? 0.955 -3.615 11.001 1.00 94.25 95 LEU A N 1
ATOM 751 C CA . LEU A 1 95 ? 1.950 -4.339 10.212 1.00 94.25 95 LEU A CA 1
ATOM 752 C C . LEU A 1 95 ? 1.383 -4.789 8.868 1.00 94.25 95 LEU A C 1
ATOM 754 O O . LEU A 1 95 ? 2.063 -4.645 7.859 1.00 94.25 95 LEU A O 1
ATOM 758 N N . ALA A 1 96 ? 0.145 -5.281 8.830 1.00 94.75 96 ALA A N 1
ATOM 759 C CA . ALA A 1 96 ? -0.451 -5.777 7.600 1.00 94.75 96 ALA A CA 1
ATOM 760 C C . ALA A 1 96 ? -0.763 -4.657 6.598 1.00 94.75 96 ALA A C 1
ATOM 762 O O . ALA A 1 96 ? -0.349 -4.737 5.444 1.00 94.75 96 ALA A O 1
ATOM 763 N N . PHE A 1 97 ? -1.421 -3.575 7.027 1.00 94.12 97 PHE A N 1
ATOM 764 C CA . PHE A 1 97 ? -1.691 -2.433 6.148 1.00 94.12 97 PHE A CA 1
ATOM 765 C C . PHE A 1 97 ? -0.415 -1.677 5.769 1.00 94.12 97 PHE A C 1
ATOM 767 O O . PHE A 1 97 ? -0.253 -1.293 4.611 1.00 94.12 97 PHE A O 1
ATOM 774 N N . GLY A 1 98 ? 0.519 -1.503 6.709 1.00 91.12 98 GLY A N 1
ATOM 775 C CA . GLY A 1 98 ? 1.834 -0.935 6.417 1.00 91.12 98 GLY A CA 1
ATOM 776 C C . GLY A 1 98 ? 2.617 -1.793 5.420 1.00 91.12 98 GLY A C 1
ATOM 777 O O . GLY A 1 98 ? 3.199 -1.262 4.477 1.00 91.12 98 GLY A O 1
ATOM 778 N N . GLY A 1 99 ? 2.563 -3.116 5.578 1.00 92.06 99 GLY A N 1
ATOM 779 C CA . GLY A 1 99 ? 3.159 -4.095 4.675 1.00 92.06 99 GLY A CA 1
ATOM 780 C C . GLY A 1 99 ? 2.563 -4.059 3.269 1.00 92.06 99 GLY A C 1
ATOM 781 O O . GLY A 1 99 ? 3.319 -4.074 2.299 1.00 92.06 99 GLY A O 1
ATOM 782 N N . LEU A 1 100 ? 1.238 -3.927 3.137 1.00 92.81 100 LEU A N 1
ATOM 783 C CA . LEU A 1 100 ? 0.562 -3.747 1.843 1.00 92.81 100 LEU A CA 1
ATOM 784 C C . LEU A 1 100 ? 1.045 -2.489 1.117 1.00 92.81 100 LEU A C 1
ATOM 786 O O . LEU A 1 100 ? 1.436 -2.568 -0.048 1.00 92.81 100 LEU A O 1
ATOM 790 N N . ILE A 1 101 ? 1.083 -1.350 1.815 1.00 89.50 101 ILE A N 1
ATOM 791 C CA . ILE A 1 101 ? 1.558 -0.078 1.252 1.00 89.50 101 ILE A CA 1
ATOM 792 C C . ILE A 1 101 ? 3.031 -0.194 0.838 1.00 89.50 101 ILE A C 1
ATOM 794 O O . ILE A 1 101 ? 3.386 0.167 -0.284 1.00 89.50 101 ILE A O 1
ATOM 798 N N . ALA A 1 102 ? 3.884 -0.741 1.709 1.00 88.69 102 ALA A N 1
ATOM 799 C CA . ALA A 1 102 ? 5.305 -0.925 1.426 1.00 88.69 102 ALA A CA 1
ATOM 800 C C . ALA A 1 102 ? 5.543 -1.869 0.238 1.00 88.69 102 ALA A C 1
ATOM 802 O O . ALA A 1 102 ? 6.374 -1.581 -0.620 1.00 88.69 102 ALA A O 1
ATOM 803 N N . THR A 1 103 ? 4.787 -2.967 0.151 1.00 90.19 103 THR A N 1
ATOM 804 C CA . THR A 1 103 ? 4.880 -3.929 -0.956 1.00 90.19 103 THR A CA 1
ATOM 805 C C . THR A 1 103 ? 4.456 -3.283 -2.272 1.00 90.19 103 THR A C 1
ATOM 807 O O . THR A 1 103 ? 5.155 -3.431 -3.270 1.00 90.19 103 THR A O 1
ATOM 810 N N . ALA A 1 104 ? 3.353 -2.530 -2.285 1.00 87.19 104 ALA A N 1
ATOM 811 C CA . ALA A 1 104 ? 2.894 -1.826 -3.481 1.00 87.19 104 ALA A CA 1
ATOM 812 C C . ALA A 1 104 ? 3.920 -0.791 -3.966 1.00 87.19 104 ALA A C 1
ATOM 814 O O . ALA A 1 104 ? 4.239 -0.746 -5.153 1.00 87.19 104 ALA A O 1
ATOM 815 N N . LEU A 1 105 ? 4.501 -0.021 -3.041 1.00 84.44 105 LEU A N 1
ATOM 816 C CA . LEU A 1 105 ? 5.582 0.914 -3.349 1.00 84.44 105 LEU A CA 1
ATOM 817 C C . LEU A 1 105 ? 6.821 0.209 -3.908 1.00 84.44 105 LEU A C 1
ATOM 819 O O . LEU A 1 105 ? 7.370 0.652 -4.913 1.00 84.44 105 LEU A O 1
ATOM 823 N N . ALA A 1 106 ? 7.249 -0.891 -3.287 1.00 86.31 106 ALA A N 1
ATOM 824 C CA . ALA A 1 106 ? 8.413 -1.654 -3.729 1.00 86.31 106 ALA A CA 1
ATOM 825 C C . ALA A 1 106 ? 8.209 -2.258 -5.126 1.00 86.31 106 ALA A C 1
ATOM 827 O O . ALA A 1 106 ? 9.121 -2.219 -5.949 1.00 86.31 106 ALA A O 1
ATOM 828 N N . VAL A 1 107 ? 7.011 -2.775 -5.414 1.00 87.19 107 VAL A N 1
ATOM 829 C CA . VAL A 1 107 ? 6.666 -3.325 -6.731 1.00 87.19 107 VAL A CA 1
ATOM 830 C C . VAL A 1 107 ? 6.674 -2.229 -7.788 1.00 87.19 107 VAL A C 1
ATOM 832 O O . VAL A 1 107 ? 7.318 -2.412 -8.817 1.00 87.19 107 VAL A O 1
ATOM 835 N N . HIS A 1 108 ? 6.043 -1.079 -7.539 1.00 83.06 108 HIS A N 1
ATOM 836 C CA . HIS A 1 108 ? 6.091 0.034 -8.490 1.00 83.06 108 HIS A CA 1
ATOM 837 C C . HIS A 1 108 ? 7.505 0.543 -8.719 1.00 83.06 108 HIS A C 1
ATOM 839 O O . HIS A 1 108 ? 7.892 0.783 -9.860 1.00 83.06 108 HIS A O 1
ATOM 845 N N . LEU A 1 109 ? 8.302 0.652 -7.659 1.00 80.75 109 LEU A N 1
ATOM 846 C CA . LEU A 1 109 ? 9.697 1.037 -7.783 1.00 80.75 109 LEU A CA 1
ATOM 847 C C . LEU A 1 109 ? 10.476 0.033 -8.644 1.00 80.75 109 LEU A C 1
ATOM 849 O O . LEU A 1 109 ? 11.199 0.434 -9.552 1.00 80.75 109 LEU A O 1
ATOM 853 N N . ALA A 1 110 ? 10.299 -1.267 -8.402 1.00 84.75 110 ALA A N 1
ATOM 854 C CA . ALA A 1 110 ? 10.943 -2.317 -9.182 1.00 84.75 110 ALA A CA 1
ATOM 855 C C . ALA A 1 110 ? 10.509 -2.289 -10.657 1.00 84.75 110 ALA A C 1
ATOM 857 O O . ALA A 1 110 ? 11.356 -2.416 -11.539 1.00 84.75 110 ALA A O 1
ATOM 858 N N . GLN A 1 111 ? 9.221 -2.063 -10.938 1.00 82.88 111 GLN A N 1
ATOM 859 C CA . GLN A 1 111 ? 8.712 -1.899 -12.303 1.00 82.88 111 GLN A CA 1
ATOM 860 C C . GLN A 1 111 ? 9.337 -0.680 -12.987 1.00 82.88 111 GLN A C 1
ATOM 862 O O . GLN A 1 111 ? 9.808 -0.785 -14.116 1.00 82.88 111 GLN A O 1
ATOM 867 N N . MET A 1 112 ? 9.398 0.456 -12.293 1.00 77.31 112 MET A N 1
ATOM 868 C CA . MET A 1 112 ? 9.975 1.693 -12.814 1.00 77.31 112 MET A CA 1
ATOM 869 C C . MET A 1 112 ? 11.471 1.526 -13.136 1.00 77.31 112 MET A C 1
ATOM 871 O O . MET A 1 112 ? 11.919 1.909 -14.216 1.00 77.31 112 MET A O 1
ATOM 875 N N . ILE A 1 113 ? 12.232 0.876 -12.247 1.00 79.38 113 ILE A N 1
ATOM 876 C CA . ILE A 1 113 ? 13.650 0.548 -12.470 1.00 79.38 113 ILE A CA 1
ATOM 877 C C . ILE A 1 113 ? 13.811 -0.412 -13.657 1.00 79.38 113 ILE A C 1
ATOM 879 O O . ILE A 1 113 ? 14.692 -0.203 -14.488 1.00 79.38 113 ILE A O 1
ATOM 883 N N . MET A 1 114 ? 12.970 -1.445 -13.776 1.00 80.31 114 MET A N 1
ATOM 884 C CA . MET A 1 114 ? 13.033 -2.374 -14.912 1.00 80.31 114 MET A CA 1
ATOM 885 C C . MET A 1 114 ? 12.761 -1.679 -16.245 1.00 80.31 114 MET A C 1
ATOM 887 O O . MET A 1 114 ? 13.490 -1.919 -17.206 1.00 80.31 114 MET A O 1
ATOM 891 N N . ILE A 1 115 ? 11.745 -0.812 -16.307 1.00 77.25 115 ILE A N 1
ATOM 892 C CA . ILE A 1 115 ? 11.414 -0.046 -17.516 1.00 77.25 115 ILE A CA 1
ATOM 893 C C . ILE A 1 115 ? 12.622 0.793 -17.948 1.00 77.25 115 ILE A C 1
ATOM 895 O O . ILE A 1 115 ? 13.007 0.746 -19.114 1.00 77.25 115 ILE A O 1
ATOM 899 N N . PHE A 1 116 ? 13.276 1.471 -17.001 1.00 75.12 116 PHE A N 1
ATOM 900 C CA . PHE A 1 116 ? 14.487 2.254 -17.257 1.00 75.12 116 PHE A CA 1
ATOM 901 C C . PHE A 1 116 ? 15.678 1.424 -17.733 1.00 75.12 116 PHE A C 1
ATOM 903 O O . PHE A 1 116 ? 16.408 1.815 -18.644 1.00 75.12 116 PHE A O 1
ATOM 910 N N . TYR A 1 117 ? 15.920 0.275 -17.105 1.00 75.75 117 TYR A N 1
ATOM 911 C CA . TYR A 1 117 ? 17.017 -0.597 -17.515 1.00 75.75 117 TYR A CA 1
ATOM 912 C C . TYR A 1 117 ? 16.800 -1.130 -18.928 1.00 75.75 117 TYR A C 1
ATOM 914 O O . TYR A 1 117 ? 17.742 -1.230 -19.712 1.00 75.75 117 TYR A O 1
ATOM 922 N N . VAL A 1 118 ? 15.555 -1.430 -19.285 1.00 75.44 118 VAL A N 1
ATOM 923 C CA . VAL A 1 118 ? 15.250 -2.052 -20.572 1.00 75.44 118 VAL A CA 1
ATOM 924 C C . VAL A 1 118 ? 15.190 -1.047 -21.706 1.00 75.44 118 VAL A C 1
ATOM 926 O O . VAL A 1 118 ? 15.654 -1.373 -22.801 1.00 75.44 118 VAL A O 1
ATOM 929 N N . SER A 1 119 ? 14.747 0.186 -21.452 1.00 70.88 119 SER A N 1
ATOM 930 C CA . SER A 1 119 ? 14.925 1.266 -22.426 1.00 70.88 119 SER A CA 1
ATOM 931 C C . SER A 1 119 ? 16.398 1.464 -22.808 1.00 70.88 119 SER A C 1
ATOM 933 O O . SER A 1 119 ? 16.670 1.958 -23.896 1.00 70.88 119 SER A O 1
ATOM 935 N N . ASN A 1 120 ? 17.338 1.029 -21.956 1.00 70.56 120 ASN A N 1
ATOM 936 C CA . ASN A 1 120 ? 18.778 1.127 -22.192 1.00 70.56 120 ASN A CA 1
ATOM 937 C C . ASN A 1 120 ? 19.455 -0.168 -22.706 1.00 70.56 120 ASN A C 1
ATOM 939 O O . ASN A 1 120 ? 20.504 -0.060 -23.334 1.00 70.56 120 ASN A O 1
ATOM 943 N N . GLN A 1 121 ? 18.916 -1.376 -22.458 1.00 67.69 121 GLN A N 1
ATOM 944 C CA . GLN A 1 121 ? 19.599 -2.655 -22.778 1.00 67.69 121 GLN A CA 1
ATOM 945 C C . GLN A 1 121 ? 18.835 -3.631 -23.701 1.00 67.69 121 GLN A C 1
ATOM 947 O O . GLN A 1 121 ? 19.389 -4.660 -24.084 1.00 67.69 121 GLN A O 1
ATOM 952 N N . GLY A 1 122 ? 17.602 -3.316 -24.120 1.00 64.50 122 GLY A N 1
ATOM 953 C CA . GLY A 1 122 ? 16.835 -4.122 -25.083 1.00 64.50 122 GLY A CA 1
ATOM 954 C C . GLY A 1 122 ? 15.816 -5.091 -24.458 1.00 64.50 122 GLY A C 1
ATOM 955 O O . GLY A 1 122 ? 15.952 -5.550 -23.328 1.00 64.50 122 GLY A O 1
ATOM 956 N N . ALA A 1 123 ? 14.745 -5.384 -25.207 1.00 64.12 123 ALA A N 1
ATOM 957 C CA . ALA A 1 123 ? 13.458 -5.866 -24.677 1.00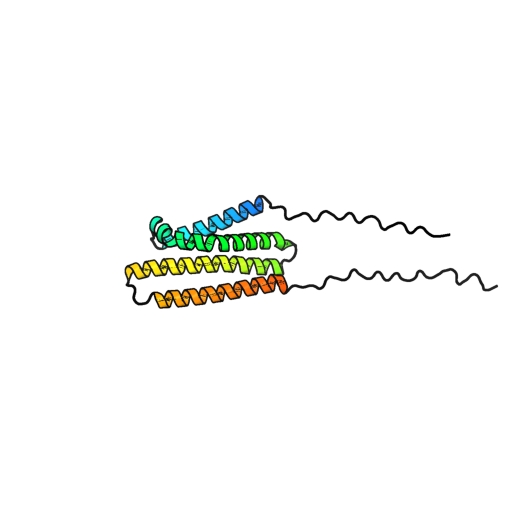 64.12 123 ALA A CA 1
ATOM 958 C C . ALA A 1 123 ? 13.317 -7.386 -24.430 1.00 64.12 123 ALA A C 1
ATOM 960 O O . ALA A 1 123 ? 12.273 -7.832 -23.952 1.00 64.12 123 ALA A O 1
ATOM 961 N N . GLY A 1 124 ? 14.330 -8.196 -24.753 1.00 61.62 124 GLY A N 1
ATOM 962 C CA . GLY A 1 124 ? 14.177 -9.651 -24.921 1.00 61.62 124 GLY A CA 1
ATOM 963 C C . GLY A 1 124 ? 13.783 -10.459 -23.673 1.00 61.62 124 GLY A C 1
ATOM 964 O O . GLY A 1 124 ? 13.224 -11.541 -23.816 1.00 61.62 124 GLY A O 1
ATOM 965 N N . SER A 1 125 ? 14.029 -9.959 -22.456 1.00 64.25 125 SER A N 1
ATOM 966 C CA . SER A 1 125 ? 13.820 -10.710 -21.201 1.00 64.25 125 SER A CA 1
ATOM 967 C C . SER A 1 125 ? 12.749 -10.128 -20.266 1.00 64.25 125 SER A C 1
ATOM 969 O O . SER A 1 125 ? 12.463 -10.707 -19.218 1.00 64.25 125 SER A O 1
ATOM 971 N N . LEU A 1 126 ? 12.107 -9.015 -20.636 1.00 69.06 126 LEU A N 1
ATOM 972 C CA . LEU A 1 126 ? 11.233 -8.241 -19.742 1.00 69.06 126 LEU A CA 1
ATOM 973 C C . LEU A 1 126 ? 10.026 -9.006 -19.200 1.00 69.06 126 LEU A C 1
ATOM 975 O O . LEU A 1 126 ? 9.674 -8.873 -18.029 1.00 69.06 126 LEU A O 1
ATOM 979 N N . SER A 1 127 ? 9.375 -9.788 -20.061 1.00 76.44 127 SER A N 1
ATOM 980 C CA . SER A 1 127 ? 8.119 -10.462 -19.720 1.00 76.44 127 SER A CA 1
ATOM 981 C C . SER A 1 127 ? 8.297 -11.430 -18.546 1.00 76.44 127 SER A C 1
ATOM 983 O O . SER A 1 127 ? 7.462 -11.467 -17.643 1.00 76.44 127 SER A O 1
ATOM 985 N N . PHE A 1 128 ? 9.431 -12.135 -18.495 1.00 79.94 128 PHE A N 1
ATOM 986 C CA . PHE A 1 128 ? 9.737 -13.070 -17.416 1.00 79.94 128 PHE A CA 1
ATOM 987 C C . PHE A 1 128 ? 9.961 -12.357 -16.075 1.00 79.94 128 PHE A C 1
ATOM 989 O O . PHE A 1 128 ? 9.433 -12.790 -15.050 1.00 79.94 128 PHE A O 1
ATOM 996 N N . TYR A 1 129 ? 10.669 -11.224 -16.072 1.00 81.25 129 TYR A N 1
ATOM 997 C CA . TYR A 1 129 ? 10.878 -10.437 -14.854 1.00 81.25 129 TYR A CA 1
ATOM 998 C C . TYR A 1 129 ? 9.584 -9.814 -14.330 1.00 81.25 129 TYR A C 1
ATOM 1000 O O . TYR A 1 129 ? 9.320 -9.887 -13.129 1.00 81.25 129 TYR A O 1
ATOM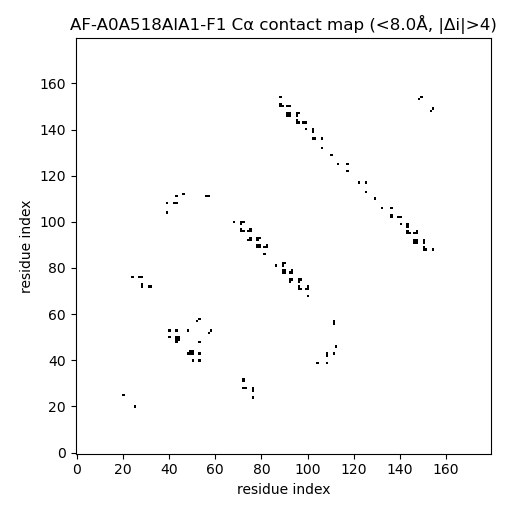 1008 N N . PHE A 1 130 ? 8.741 -9.266 -15.212 1.00 82.31 130 PHE A N 1
ATOM 1009 C CA . PHE A 1 130 ? 7.418 -8.778 -14.821 1.00 82.31 130 PHE A CA 1
ATOM 1010 C C . PHE A 1 130 ? 6.537 -9.902 -14.276 1.00 82.31 130 PHE A C 1
ATOM 1012 O O . PHE A 1 130 ? 5.821 -9.683 -13.298 1.00 82.31 130 PHE A O 1
ATOM 1019 N N . MET A 1 131 ? 6.609 -11.103 -14.857 1.00 84.69 131 MET A N 1
ATOM 1020 C CA . MET A 1 131 ? 5.875 -12.270 -14.371 1.00 84.69 131 MET A CA 1
ATOM 1021 C C . MET A 1 131 ? 6.320 -12.663 -12.958 1.00 84.69 131 MET A C 1
ATOM 1023 O O . MET A 1 131 ? 5.469 -12.803 -12.081 1.00 84.69 131 MET A O 1
ATOM 1027 N N . ILE A 1 132 ? 7.630 -12.778 -12.707 1.00 86.44 132 ILE A N 1
ATOM 1028 C CA . ILE A 1 132 ? 8.166 -13.093 -11.372 1.00 86.44 132 ILE A CA 1
ATOM 1029 C C . ILE A 1 132 ? 7.773 -12.014 -10.365 1.00 86.44 132 ILE A C 1
ATOM 1031 O O . ILE A 1 132 ? 7.257 -12.331 -9.295 1.00 86.44 132 ILE A O 1
ATOM 1035 N N . LEU A 1 133 ? 7.974 -10.740 -10.709 1.00 87.19 133 LEU A N 1
ATOM 1036 C CA . LEU A 1 133 ? 7.652 -9.625 -9.824 1.00 87.19 133 LEU A CA 1
ATOM 1037 C C . LEU A 1 133 ? 6.157 -9.603 -9.476 1.00 87.19 133 LEU A C 1
ATOM 1039 O O . LEU A 1 133 ? 5.793 -9.402 -8.318 1.00 87.19 133 LEU A O 1
ATOM 1043 N N . SER A 1 134 ? 5.297 -9.867 -10.461 1.00 86.06 134 SER A N 1
ATOM 1044 C CA . SER A 1 134 ? 3.847 -9.950 -10.264 1.00 86.06 134 SER A CA 1
ATOM 1045 C C . SER A 1 134 ? 3.466 -11.146 -9.393 1.00 86.06 134 SER A C 1
ATOM 1047 O O . SER A 1 134 ? 2.674 -10.988 -8.469 1.00 86.06 134 SER A O 1
ATOM 1049 N N . ALA A 1 135 ? 4.061 -12.321 -9.617 1.00 89.56 135 ALA A N 1
ATOM 1050 C CA . ALA A 1 135 ? 3.822 -13.506 -8.793 1.00 89.56 135 ALA A CA 1
ATOM 1051 C C . ALA A 1 135 ? 4.236 -13.272 -7.330 1.00 89.56 135 ALA A C 1
ATOM 1053 O O . ALA A 1 135 ? 3.453 -13.533 -6.415 1.00 89.56 135 ALA A O 1
ATOM 1054 N N . CYS A 1 136 ? 5.421 -12.700 -7.099 1.00 91.44 136 CYS A N 1
ATOM 1055 C CA . CYS A 1 136 ? 5.879 -12.308 -5.766 1.00 91.44 136 CYS A CA 1
ATOM 1056 C C . CYS A 1 136 ? 4.941 -11.280 -5.121 1.00 91.44 136 CYS A C 1
ATOM 1058 O O . CYS A 1 136 ? 4.604 -11.414 -3.945 1.00 91.44 136 CYS A O 1
ATOM 1060 N N . SER A 1 137 ? 4.483 -10.283 -5.884 1.00 88.38 137 SER A N 1
ATOM 1061 C CA . SER A 1 137 ? 3.533 -9.274 -5.409 1.00 88.38 137 SER A CA 1
ATOM 1062 C C . SER A 1 137 ? 2.208 -9.898 -4.969 1.00 88.38 137 SER A C 1
ATOM 1064 O O . SER A 1 137 ? 1.732 -9.601 -3.875 1.00 88.38 137 SER A O 1
ATOM 1066 N N . VAL A 1 138 ? 1.638 -10.800 -5.774 1.00 89.62 138 VAL A N 1
ATOM 1067 C CA . VAL A 1 138 ? 0.380 -11.494 -5.458 1.00 89.62 138 VAL A CA 1
ATOM 1068 C C . VAL A 1 138 ? 0.530 -12.359 -4.207 1.00 89.62 138 VAL A C 1
ATOM 1070 O O . VAL A 1 138 ? -0.336 -12.309 -3.335 1.00 89.62 138 VAL A O 1
ATOM 1073 N N . LEU A 1 139 ? 1.637 -13.096 -4.075 1.00 93.38 139 LEU A N 1
ATOM 1074 C CA . LEU A 1 139 ? 1.914 -13.917 -2.893 1.00 93.38 139 LEU A CA 1
ATOM 1075 C C . LEU A 1 139 ? 2.052 -13.068 -1.625 1.00 93.38 139 LEU A C 1
ATOM 1077 O O . LEU A 1 139 ? 1.425 -13.375 -0.613 1.00 93.38 139 LEU A O 1
ATOM 1081 N N . LEU A 1 140 ? 2.819 -11.976 -1.678 1.00 92.62 140 LEU A N 1
ATOM 1082 C CA . LEU A 1 140 ? 2.955 -11.055 -0.547 1.00 92.62 140 LEU A CA 1
ATOM 1083 C C . LEU A 1 140 ? 1.612 -10.420 -0.183 1.00 92.62 140 LEU A C 1
ATOM 1085 O O . LEU A 1 140 ? 1.258 -10.365 0.990 1.00 92.62 140 LEU A O 1
ATOM 1089 N N . ASN A 1 141 ? 0.831 -9.994 -1.177 1.00 91.44 141 ASN A N 1
ATOM 1090 C CA . ASN A 1 141 ? -0.500 -9.436 -0.961 1.00 91.44 141 ASN A CA 1
ATOM 1091 C C . ASN A 1 141 ? -1.421 -10.455 -0.268 1.00 91.44 141 ASN A C 1
ATOM 1093 O O . ASN A 1 141 ? -2.072 -10.125 0.722 1.00 91.44 141 ASN A O 1
ATOM 1097 N N . ALA A 1 142 ? -1.409 -11.716 -0.710 1.00 93.88 142 ALA A N 1
ATOM 1098 C CA . ALA A 1 142 ? -2.155 -12.792 -0.063 1.00 93.88 142 ALA A CA 1
ATOM 1099 C C . ALA A 1 142 ? -1.722 -13.000 1.400 1.00 93.88 142 ALA A C 1
ATOM 1101 O O . ALA A 1 142 ? -2.578 -13.089 2.278 1.00 93.88 142 ALA A O 1
ATOM 1102 N N . LEU A 1 143 ? -0.415 -13.006 1.686 1.00 95.56 143 LEU A N 1
ATOM 1103 C CA . LEU A 1 143 ? 0.110 -13.113 3.054 1.00 95.56 143 LEU A CA 1
ATOM 1104 C C . LEU A 1 143 ? -0.367 -11.961 3.948 1.00 95.56 143 LEU A C 1
ATOM 1106 O O . LEU A 1 143 ? -0.784 -12.192 5.086 1.00 95.56 143 LEU A O 1
ATOM 1110 N N . TRP A 1 144 ? -0.366 -10.729 3.438 1.00 95.69 144 TRP A N 1
ATOM 1111 C CA . TRP A 1 144 ? -0.864 -9.576 4.186 1.00 95.69 144 TRP A CA 1
ATOM 1112 C C . TRP A 1 144 ? -2.374 -9.642 4.431 1.00 95.69 144 TRP A C 1
ATOM 1114 O O . TRP A 1 144 ? -2.822 -9.338 5.536 1.00 95.69 144 TRP A O 1
ATOM 1124 N N . TRP A 1 145 ? -3.164 -10.096 3.457 1.00 94.50 145 TRP A N 1
ATOM 1125 C CA . TRP A 1 145 ? -4.597 -10.330 3.657 1.00 94.50 145 TRP A CA 1
ATOM 1126 C C . TRP A 1 145 ? -4.870 -11.424 4.684 1.00 94.50 145 TRP A C 1
ATOM 1128 O O . TRP A 1 145 ? -5.748 -11.250 5.527 1.00 94.50 145 TRP A O 1
ATOM 1138 N N . ILE A 1 146 ? -4.093 -12.510 4.681 1.00 94.38 146 ILE A N 1
ATOM 1139 C CA . ILE A 1 146 ? -4.173 -13.545 5.719 1.00 94.38 146 ILE A CA 1
ATOM 1140 C C . ILE A 1 146 ? -3.903 -12.927 7.094 1.00 94.38 146 ILE A C 1
ATOM 1142 O O . ILE A 1 146 ? -4.666 -13.174 8.023 1.00 94.38 146 ILE A O 1
ATOM 1146 N N . LEU A 1 147 ? -2.889 -12.067 7.231 1.00 92.00 147 LEU A N 1
ATOM 1147 C CA . LEU A 1 147 ? -2.618 -11.358 8.486 1.00 92.00 147 LEU A CA 1
ATOM 1148 C C . LEU A 1 147 ? -3.775 -10.444 8.913 1.00 92.00 147 LEU A C 1
ATOM 1150 O O . LEU A 1 147 ? -4.107 -10.417 10.097 1.00 92.00 147 LEU A O 1
ATOM 1154 N N . ILE A 1 148 ? -4.423 -9.741 7.977 1.00 92.69 148 ILE A N 1
ATOM 1155 C CA . ILE A 1 148 ? -5.629 -8.944 8.264 1.00 92.69 148 ILE A CA 1
ATOM 1156 C C . ILE A 1 148 ? -6.748 -9.849 8.785 1.00 92.69 148 ILE A C 1
ATOM 1158 O O . ILE A 1 148 ? -7.346 -9.548 9.815 1.00 92.69 148 ILE A O 1
ATOM 1162 N N . LEU A 1 149 ? -7.013 -10.971 8.114 1.00 92.50 149 LEU A N 1
ATOM 1163 C CA . LEU A 1 149 ? -8.046 -11.921 8.526 1.00 92.50 149 LEU A CA 1
ATOM 1164 C C . LEU A 1 149 ? -7.742 -12.515 9.906 1.00 92.50 149 LEU A C 1
ATOM 1166 O O . LEU A 1 149 ? -8.619 -12.542 10.765 1.00 92.50 149 LEU A O 1
A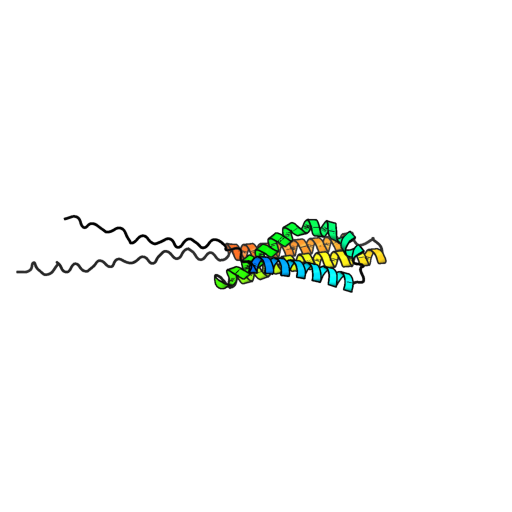TOM 1170 N N . VAL A 1 150 ? -6.496 -12.915 10.165 1.00 91.69 150 VAL A N 1
ATOM 1171 C CA . VAL A 1 150 ? -6.059 -13.406 11.480 1.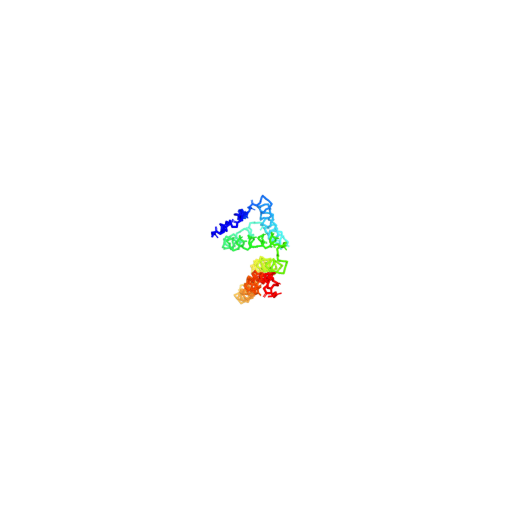00 91.69 150 VAL A CA 1
ATOM 1172 C C . VAL A 1 150 ? -6.221 -12.326 12.550 1.00 91.69 150 VAL A C 1
ATOM 1174 O O . VAL A 1 150 ? -6.685 -12.621 13.647 1.00 91.69 150 VAL A O 1
ATOM 1177 N N . ALA A 1 151 ? -5.907 -11.067 12.252 1.00 89.75 151 ALA A N 1
ATOM 1178 C CA . ALA A 1 151 ? -6.067 -9.978 13.211 1.00 89.75 151 ALA A CA 1
ATOM 1179 C C . ALA A 1 151 ? -7.542 -9.652 13.509 1.00 89.75 151 ALA A C 1
ATOM 1181 O O . ALA A 1 151 ? -7.882 -9.316 14.645 1.00 89.75 151 ALA A O 1
ATOM 1182 N N . LEU A 1 152 ? -8.418 -9.750 12.503 1.00 88.38 152 LEU A N 1
ATOM 1183 C CA . LEU A 1 152 ? -9.850 -9.479 12.643 1.00 88.38 152 LEU A CA 1
ATOM 1184 C C . LEU A 1 152 ? -10.596 -10.630 13.329 1.00 88.38 152 LEU A C 1
ATOM 1186 O O . LEU A 1 152 ? -11.428 -10.376 14.199 1.00 88.38 152 LEU A O 1
ATOM 1190 N N . PHE A 1 153 ? -10.284 -11.876 12.968 1.00 88.12 153 PHE A N 1
ATOM 1191 C CA . PHE A 1 153 ? -11.050 -13.061 13.371 1.00 88.12 153 PHE A CA 1
ATOM 1192 C C . PHE A 1 153 ? -10.340 -13.962 14.386 1.00 88.12 153 PHE A C 1
ATOM 1194 O O . PHE A 1 153 ? -10.999 -14.705 15.105 1.00 88.12 153 PHE A O 1
ATOM 1201 N N . GLY A 1 154 ? -9.014 -13.894 14.503 1.00 78.69 154 GLY A N 1
ATOM 1202 C CA . GLY A 1 154 ? -8.236 -14.774 15.385 1.00 78.69 154 GLY A CA 1
ATOM 1203 C C . GLY A 1 154 ? -8.364 -14.459 16.877 1.00 78.69 154 GLY A C 1
ATOM 1204 O O . GLY A 1 154 ? -7.845 -15.196 17.707 1.00 78.69 154 GLY A O 1
ATOM 1205 N N . GLY A 1 155 ? -9.037 -13.364 17.233 1.00 62.41 155 GLY A N 1
ATOM 1206 C CA . GLY A 1 155 ? -9.065 -12.852 18.597 1.00 62.41 155 GLY A CA 1
ATOM 1207 C C . GLY A 1 155 ? -10.331 -13.128 19.396 1.00 62.41 155 GLY A C 1
ATOM 1208 O O . GLY A 1 155 ? -10.396 -12.596 20.497 1.00 62.41 155 GLY A O 1
ATOM 1209 N N . SER A 1 156 ? -11.330 -13.860 18.887 1.00 55.97 156 SER A N 1
ATOM 1210 C CA . SER A 1 156 ? -12.630 -14.080 19.550 1.00 55.97 156 SER A CA 1
ATOM 1211 C C . SER A 1 156 ? -12.488 -14.532 21.013 1.00 55.97 156 SER A C 1
ATOM 1213 O O . SER A 1 156 ? -12.521 -15.719 21.320 1.00 55.97 156 SER A O 1
ATOM 1215 N N . ARG A 1 157 ? -12.354 -13.572 21.938 1.00 55.50 157 ARG A N 1
ATOM 1216 C CA . ARG A 1 157 ? -12.664 -13.770 23.346 1.00 55.50 157 ARG A CA 1
ATOM 1217 C C . ARG A 1 157 ? -14.167 -14.014 23.356 1.00 55.50 157 ARG A C 1
ATOM 1219 O O . ARG A 1 157 ? -14.893 -13.134 22.878 1.00 55.50 157 ARG A O 1
ATOM 1226 N N . PRO A 1 158 ? -14.637 -15.189 23.804 1.00 56.06 158 PRO A N 1
ATOM 1227 C CA . PRO A 1 158 ? -16.062 -15.390 23.982 1.00 56.06 158 PRO A CA 1
ATOM 1228 C C . PRO A 1 158 ? -16.585 -14.252 24.868 1.00 56.06 158 PRO A C 1
ATOM 1230 O O . PRO A 1 158 ? -15.843 -13.798 25.746 1.00 56.06 158 PRO A O 1
ATOM 1233 N N . PRO A 1 159 ?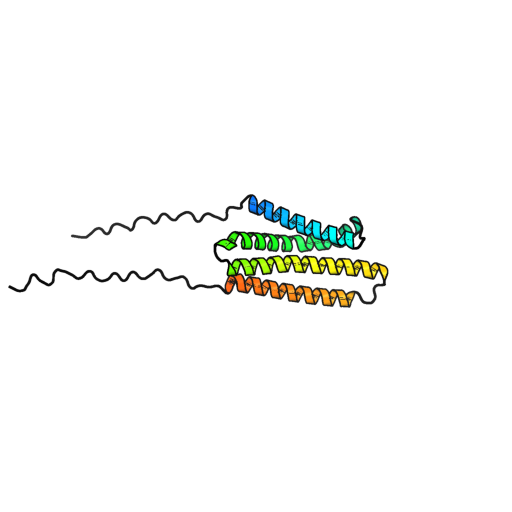 -17.801 -13.739 24.612 1.00 60.50 159 PRO A N 1
ATOM 1234 C CA . PRO A 1 159 ? -18.391 -12.730 25.476 1.00 60.50 159 PRO A CA 1
ATOM 1235 C C . PRO A 1 159 ? -18.309 -13.257 26.907 1.00 60.50 159 PRO A C 1
ATOM 1237 O O . PRO A 1 159 ? -18.812 -14.346 27.184 1.00 60.50 159 PRO A O 1
ATOM 1240 N N . GLU A 1 160 ? -17.598 -12.538 27.780 1.00 56.16 160 GLU A N 1
ATOM 1241 C CA . GLU A 1 160 ? -17.608 -12.824 29.210 1.00 56.16 160 GLU A CA 1
ATOM 1242 C C . GLU A 1 160 ? -19.076 -12.769 29.625 1.00 56.16 160 GLU A C 1
ATOM 1244 O O . GLU A 1 160 ? -19.688 -11.700 29.652 1.00 56.16 160 GLU A O 1
ATOM 1249 N N . LEU A 1 161 ? -19.669 -13.949 29.831 1.00 63.16 161 LEU A N 1
ATOM 1250 C CA . LEU A 1 161 ? -21.004 -14.067 30.387 1.00 63.16 161 LEU A CA 1
ATOM 1251 C C . LEU A 1 161 ? -21.008 -13.213 31.657 1.00 63.16 161 LEU A C 1
ATOM 1253 O O . LEU A 1 161 ? -20.088 -13.365 32.471 1.00 63.16 161 LEU A O 1
ATOM 1257 N N . PRO A 1 162 ? -21.978 -12.292 31.816 1.00 69.94 162 PRO A N 1
ATOM 1258 C CA . PRO A 1 162 ? -22.042 -11.462 33.007 1.00 69.94 162 PRO A CA 1
ATOM 1259 C C . PRO A 1 162 ? -21.970 -12.389 34.222 1.00 69.94 162 PRO A C 1
ATOM 1261 O O . PRO A 1 162 ? -22.610 -13.447 34.196 1.00 69.94 162 PRO A O 1
ATOM 1264 N N . PRO A 1 163 ? -21.163 -12.055 35.248 1.00 68.00 163 PRO A N 1
ATOM 1265 C CA . PRO A 1 163 ? -21.007 -12.918 36.404 1.00 68.00 163 PRO A CA 1
ATOM 1266 C C . PRO A 1 163 ? -22.404 -13.196 36.933 1.00 68.00 163 PRO A C 1
ATOM 1268 O O . PRO A 1 163 ? -23.121 -12.267 37.310 1.00 68.00 163 PRO A O 1
ATOM 1271 N N . VAL A 1 164 ? -22.809 -14.467 36.886 1.00 67.25 164 VAL A N 1
ATOM 1272 C CA . VAL A 1 164 ? -24.051 -14.922 37.495 1.00 67.25 164 VAL A CA 1
ATOM 1273 C C . VAL A 1 164 ? -23.907 -14.544 38.958 1.00 67.25 164 VAL A C 1
ATOM 1275 O O . VAL A 1 164 ? -23.184 -15.208 39.705 1.00 67.25 164 VAL A O 1
ATOM 1278 N N . ARG A 1 165 ? -24.519 -13.421 39.359 1.00 59.12 165 ARG A N 1
ATOM 1279 C CA . ARG A 1 165 ? -24.758 -13.125 40.764 1.00 59.12 165 ARG A CA 1
ATOM 1280 C C . ARG A 1 165 ? -25.542 -14.331 41.239 1.00 59.12 165 ARG A C 1
ATOM 1282 O O . ARG A 1 165 ? -26.724 -14.451 40.939 1.00 59.12 165 ARG A O 1
ATOM 1289 N N . ARG A 1 166 ? -24.865 -15.260 41.915 1.00 58.47 166 ARG A N 1
ATOM 1290 C CA . ARG A 1 166 ? -25.541 -16.194 42.797 1.00 58.47 166 ARG A CA 1
ATOM 1291 C C . ARG A 1 166 ? -26.222 -15.285 43.804 1.00 58.47 166 ARG A C 1
ATOM 1293 O O . ARG A 1 166 ? -25.561 -14.753 44.690 1.00 58.47 166 ARG A O 1
ATOM 1300 N N . SER A 1 167 ? -27.502 -15.012 43.580 1.00 65.06 167 SER A N 1
ATOM 1301 C CA . SER A 1 167 ? -28.419 -14.626 44.634 1.00 65.06 167 SER A CA 1
ATOM 1302 C C . SER A 1 167 ? -28.344 -15.773 45.628 1.00 65.06 167 SER A C 1
ATOM 1304 O O . SER A 1 167 ? -28.967 -16.818 45.446 1.00 65.06 167 SER A O 1
ATOM 1306 N N . MET A 1 168 ? -27.414 -15.644 46.569 1.00 62.72 168 MET A N 1
ATOM 1307 C CA . MET A 1 168 ? -27.353 -16.504 47.728 1.00 62.72 168 MET A CA 1
ATOM 1308 C C . MET A 1 168 ? -28.724 -16.334 48.379 1.00 62.72 168 MET A C 1
ATOM 1310 O O . MET A 1 168 ? -29.098 -15.183 48.613 1.00 62.72 168 MET A O 1
ATOM 1314 N N . PRO A 1 169 ? -29.511 -17.412 48.538 1.00 68.44 169 PRO A N 1
ATOM 1315 C CA . PRO A 1 169 ? -30.765 -17.319 49.259 1.00 68.44 169 PRO A CA 1
ATOM 1316 C C . PRO A 1 169 ? -30.425 -16.705 50.607 1.00 68.44 169 PRO A C 1
ATOM 1318 O O . PRO A 1 169 ? -29.544 -17.209 51.311 1.00 68.44 169 PRO A O 1
ATOM 1321 N N . GLU A 1 170 ? -31.026 -15.556 50.881 1.00 74.19 170 GLU A N 1
ATOM 1322 C CA . GLU A 1 170 ? -30.981 -14.940 52.193 1.00 74.19 170 GLU A CA 1
ATOM 1323 C C . GLU A 1 170 ? -31.434 -16.022 53.187 1.00 74.19 170 GLU A C 1
ATOM 1325 O O . GLU A 1 170 ? -32.449 -16.676 52.924 1.00 74.19 170 GLU A O 1
ATOM 1330 N N . PRO A 1 171 ? -30.632 -16.351 54.216 1.00 67.75 171 PRO A N 1
ATOM 1331 C CA . PRO A 1 171 ? -31.061 -17.303 55.224 1.00 67.75 171 PRO A CA 1
ATOM 1332 C C . PRO A 1 171 ? -32.346 -16.752 55.833 1.00 67.75 171 PRO A C 1
ATOM 1334 O O . PRO A 1 171 ? -32.374 -15.645 56.360 1.00 67.75 171 PRO A O 1
ATOM 1337 N N . ASP A 1 172 ? -33.422 -17.505 55.651 1.00 67.44 172 ASP A N 1
ATOM 1338 C CA . ASP A 1 172 ? -34.732 -17.172 56.174 1.00 67.44 172 ASP A CA 1
ATOM 1339 C C . ASP A 1 172 ? -34.648 -17.286 57.702 1.00 67.44 172 ASP A C 1
ATOM 1341 O O . ASP A 1 172 ? -34.672 -18.381 58.268 1.00 67.44 172 ASP A O 1
ATOM 1345 N N . ASP A 1 173 ? -34.463 -16.147 58.372 1.00 67.56 173 ASP A N 1
ATOM 1346 C CA . ASP A 1 173 ? -34.342 -16.042 59.832 1.00 67.56 173 ASP A CA 1
ATOM 1347 C C . ASP A 1 173 ? -35.661 -16.395 60.560 1.00 67.56 173 ASP A C 1
ATOM 1349 O O . ASP A 1 173 ? -35.743 -16.333 61.784 1.00 67.56 173 ASP A O 1
ATOM 1353 N N . THR A 1 174 ? -36.700 -16.818 59.834 1.00 65.00 174 THR A N 1
ATOM 1354 C CA . THR A 1 174 ? -38.018 -17.170 60.382 1.00 65.00 174 THR A CA 1
ATOM 1355 C C . THR A 1 174 ? -38.106 -18.574 60.999 1.00 65.00 174 THR A C 1
ATOM 1357 O O . THR A 1 174 ? -39.157 -18.944 61.516 1.00 65.00 174 THR A O 1
ATOM 1360 N N . TYR A 1 175 ? -37.028 -19.369 61.018 1.00 57.75 175 TYR A N 1
ATOM 1361 C CA . TYR A 1 175 ? -37.097 -20.771 61.470 1.00 57.75 175 TYR A CA 1
ATOM 1362 C C . TYR A 1 175 ? -37.030 -20.993 63.000 1.00 57.75 175 TYR A C 1
ATOM 1364 O O . TYR A 1 175 ? -37.101 -22.137 63.446 1.00 57.75 175 TYR A O 1
ATOM 1372 N N . PHE A 1 176 ? -36.889 -19.954 63.834 1.00 61.28 176 PHE A N 1
ATOM 1373 C CA . PHE A 1 176 ? -36.637 -20.144 65.278 1.00 61.28 176 PHE A CA 1
ATOM 1374 C C . PHE A 1 176 ? -37.768 -19.768 66.249 1.00 61.28 176 PHE A C 1
ATOM 1376 O O . PHE A 1 176 ? -37.583 -19.974 67.446 1.00 61.28 176 PHE A O 1
ATOM 1383 N N . ASP A 1 177 ? -38.942 -19.328 65.785 1.00 61.38 177 ASP A N 1
ATOM 1384 C CA . ASP A 1 177 ? -40.013 -18.887 66.702 1.00 61.38 177 ASP A CA 1
ATOM 1385 C C . ASP A 1 177 ? -41.062 -19.960 67.080 1.00 61.38 177 ASP A C 1
ATOM 1387 O O . ASP A 1 177 ? -41.886 -19.711 67.957 1.00 61.38 177 ASP A O 1
ATOM 1391 N N . ASP A 1 178 ? -41.002 -21.180 66.527 1.00 57.75 178 ASP A N 1
ATOM 1392 C CA . ASP A 1 178 ? -42.052 -22.207 66.721 1.00 57.75 178 ASP A CA 1
ATOM 1393 C C . ASP A 1 178 ? -41.662 -23.399 67.629 1.00 57.75 178 ASP A C 1
ATOM 1395 O O . ASP A 1 178 ? -42.205 -24.498 67.496 1.00 57.75 178 ASP A O 1
ATOM 1399 N N . ILE A 1 179 ? -40.745 -23.224 68.590 1.00 61.59 179 ILE A N 1
ATOM 1400 C CA . ILE A 1 179 ? -40.492 -24.247 69.628 1.00 61.59 179 ILE A CA 1
ATOM 1401 C C . ILE A 1 179 ? -40.774 -23.664 71.012 1.00 61.59 179 ILE A C 1
ATOM 1403 O O . ILE A 1 179 ? -39.874 -23.175 71.694 1.00 61.59 179 ILE A O 1
ATOM 1407 N N . ASN A 1 180 ? -42.040 -23.749 71.420 1.00 58.59 180 ASN A N 1
ATOM 140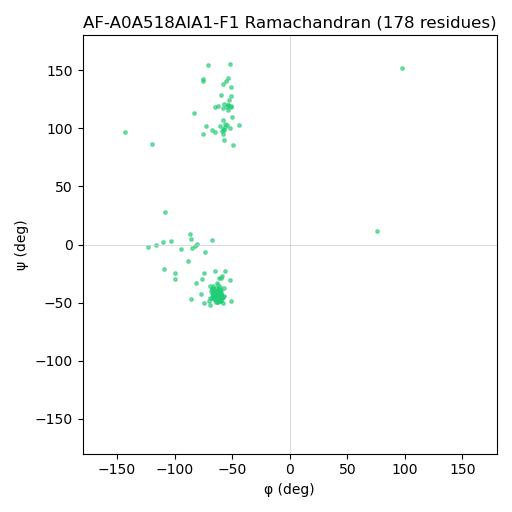8 C CA . ASN A 1 180 ? -42.492 -23.568 72.798 1.00 58.59 180 ASN A CA 1
ATOM 1409 C C . ASN A 1 180 ? -43.416 -24.727 73.186 1.00 58.59 180 ASN A C 1
ATOM 1411 O O . ASN A 1 180 ? -44.321 -25.042 72.379 1.00 58.59 180 ASN A O 1
#

pLDDT: mean 78.6, std 11.72, range [50.12, 95.69]

Solvent-accessible surface area (backbone atoms only — not comparable to full-atom values): 10716 Å² total; per-residue (Å²): 136,84,82,78,79,73,77,76,79,80,75,77,74,71,74,76,78,63,89,73,86,42,71,64,56,56,49,50,49,53,51,50,53,49,49,54,51,50,51,53,56,50,52,43,45,74,72,71,46,50,76,62,57,53,43,73,72,36,48,71,58,48,63,68,44,45,66,57,51,50,53,34,50,51,50,26,53,52,21,58,71,42,32,86,84,40,56,68,43,18,50,41,30,33,51,22,28,49,45,49,53,51,49,54,50,51,50,53,52,52,50,54,52,49,51,57,52,35,79,73,72,56,75,92,61,53,70,61,54,52,50,52,54,48,51,54,48,52,52,51,51,51,54,31,50,50,40,40,50,44,37,73,62,68,64,78,70,71,78,78,69,74,80,78,75,74,77,67,77,73,80,73,83,77,81,74,81,86,83,127

Nearest PDB structures (foldseek):
  7xge-assembly3_E  TM=4.333E-01  e=1.854E+00  synthetic construct

Secondary structure (DSSP, 8-state):
-----PPPP-------------HHHHHHHHHHHHHHHHHHHHHHHHTT--HHHHHHHHHHHHHHHHHHHHHHHHHHHHHHHGGGT-HHHHHHHHHHHHHHHHHHHHHHHHHHHHHHHHHHH-STTHHHHHHHHHHHHHHHHHHHHHHHHHHHHTT-PPP-PPP----PPPP-GGGGS---